Protein AF-D5AFM8-F1 (afdb_monomer)

InterPro domains:
  IPR018476 Glycerophosphoryl diester phosphodiesterase, membrane domain [PF10110] (4-217)

Mean predicted aligned error: 10.08 Å

Sequence (224 aa):
MKKIQREFQKIYYNLDKILLLFFTLFTFMEFVWIPLNSWISEGLLAMTGHAYLSPTNLLSVFAENLLVTGLFILLFFVNIAIAYLELALLFTGVWQLLDEKVKHLPDYLRDVRDSMVAIIRHSSLPKVLFLLFYSVILLPFLRRVLNIYYFNKIVVPQFIVDYLSNTVWLGILILFFLLLFFWLASRFMYALPNIYFEHRSVKESIAYSWKKTREENKSVPFSV

Structure (mmCIF, N/CA/C/O backbone):
data_AF-D5AFM8-F1
#
_entry.id   AF-D5AFM8-F1
#
loop_
_atom_site.group_PDB
_atom_site.id
_atom_site.type_symbol
_atom_site.label_atom_id
_atom_site.label_alt_id
_atom_site.label_comp_id
_atom_site.label_asym_id
_atom_site.label_entity_id
_atom_site.label_seq_id
_atom_site.pdbx_PDB_ins_code
_atom_site.Cartn_x
_atom_site.Cartn_y
_atom_site.Cartn_z
_atom_site.occupancy
_atom_site.B_iso_or_equiv
_atom_site.auth_seq_id
_atom_site.auth_comp_id
_atom_site.auth_asym_id
_atom_site.auth_atom_id
_atom_site.pdbx_PDB_model_num
ATOM 1 N N . MET A 1 1 ? 7.873 -7.143 -33.521 1.00 58.59 1 MET A N 1
ATOM 2 C CA . MET A 1 1 ? 7.660 -8.557 -33.120 1.00 58.59 1 MET A CA 1
ATOM 3 C C . MET A 1 1 ? 8.747 -9.101 -32.181 1.00 58.59 1 MET A C 1
ATOM 5 O O . MET A 1 1 ? 8.390 -9.512 -31.086 1.00 58.59 1 MET A O 1
ATOM 9 N N . LYS A 1 2 ? 10.052 -9.019 -32.506 1.00 65.25 2 LYS A N 1
ATOM 10 C CA . LYS A 1 2 ? 11.149 -9.550 -31.651 1.00 65.25 2 LYS A CA 1
ATOM 11 C C . LYS A 1 2 ? 11.213 -8.985 -30.213 1.00 65.25 2 LYS A C 1
ATOM 13 O O . LYS A 1 2 ? 11.558 -9.712 -29.290 1.00 65.25 2 LYS A O 1
ATOM 18 N N . LYS A 1 3 ? 10.854 -7.708 -30.002 1.00 70.00 3 LYS A N 1
ATOM 19 C CA . LYS A 1 3 ? 10.837 -7.072 -28.664 1.00 70.00 3 LYS A CA 1
ATOM 20 C C . LYS A 1 3 ? 9.773 -7.682 -27.742 1.00 70.00 3 LYS A C 1
ATOM 22 O O . LYS A 1 3 ? 10.082 -8.023 -26.612 1.00 70.00 3 LYS A O 1
ATOM 27 N N . ILE A 1 4 ? 8.556 -7.879 -28.253 1.00 71.00 4 ILE A N 1
ATOM 28 C CA . ILE A 1 4 ? 7.433 -8.456 -27.496 1.00 71.00 4 ILE A CA 1
ATOM 29 C C . ILE A 1 4 ? 7.763 -9.892 -27.078 1.00 71.00 4 ILE A C 1
ATOM 31 O O . ILE A 1 4 ? 7.635 -10.232 -25.910 1.00 71.00 4 ILE A O 1
ATOM 35 N N . GLN A 1 5 ? 8.281 -10.708 -28.001 1.00 72.44 5 GLN A N 1
ATOM 36 C CA . GLN A 1 5 ? 8.690 -12.086 -27.699 1.00 72.44 5 GLN A CA 1
ATOM 37 C C . GLN A 1 5 ? 9.750 -12.156 -26.593 1.00 72.44 5 GLN A C 1
ATOM 39 O O . GLN A 1 5 ? 9.663 -13.013 -25.721 1.00 72.44 5 GLN A O 1
ATOM 44 N N . ARG A 1 6 ? 10.715 -11.229 -26.587 1.00 72.88 6 ARG A N 1
ATOM 45 C CA . ARG A 1 6 ? 11.750 -11.162 -25.550 1.00 72.88 6 ARG A CA 1
ATOM 46 C C . ARG A 1 6 ? 11.185 -10.786 -24.177 1.00 72.88 6 ARG A C 1
ATOM 48 O O . ARG A 1 6 ? 11.607 -11.369 -23.186 1.00 72.88 6 ARG A O 1
ATOM 55 N N . GLU A 1 7 ? 10.231 -9.857 -24.107 1.00 72.12 7 GLU A N 1
ATOM 56 C CA . GLU A 1 7 ? 9.558 -9.519 -22.842 1.00 72.12 7 GLU A CA 1
ATOM 57 C C . GLU A 1 7 ? 8.713 -10.693 -22.318 1.00 72.12 7 GLU A C 1
ATOM 59 O O . GLU A 1 7 ? 8.806 -11.039 -21.143 1.00 72.12 7 GLU A O 1
ATOM 64 N N . PHE A 1 8 ? 7.982 -11.396 -23.191 1.00 76.00 8 PHE A N 1
ATOM 65 C CA . PHE A 1 8 ? 7.262 -12.619 -22.809 1.00 76.00 8 PHE A CA 1
ATOM 66 C C . PHE A 1 8 ? 8.201 -13.732 -22.323 1.00 76.00 8 PHE A C 1
ATOM 68 O O . PHE A 1 8 ? 7.893 -14.413 -21.347 1.00 76.00 8 PHE A O 1
ATOM 75 N N . GLN A 1 9 ? 9.365 -13.899 -22.956 1.00 75.50 9 GLN A N 1
ATOM 76 C CA . GLN A 1 9 ? 10.376 -14.867 -22.523 1.00 75.50 9 GLN A CA 1
ATOM 77 C C . GLN A 1 9 ? 10.936 -14.547 -21.133 1.00 75.50 9 GLN A C 1
ATOM 79 O O . GLN A 1 9 ? 11.134 -15.468 -20.345 1.00 75.50 9 GLN A O 1
ATOM 84 N N . LYS A 1 10 ? 11.153 -13.266 -20.802 1.00 74.38 10 LYS A N 1
ATOM 85 C CA . LYS A 1 10 ? 11.563 -12.863 -19.447 1.00 74.38 10 LYS A CA 1
ATOM 86 C C . LYS A 1 10 ? 10.507 -13.231 -18.407 1.00 74.38 10 LYS A C 1
ATOM 88 O O . LYS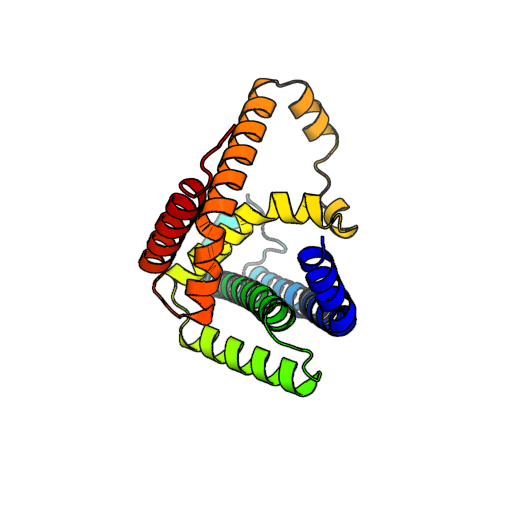 A 1 10 ? 10.850 -13.812 -17.383 1.00 74.38 10 LYS A O 1
ATOM 93 N N . ILE A 1 11 ? 9.236 -12.925 -18.685 1.00 76.81 11 ILE A N 1
ATOM 94 C CA . ILE A 1 11 ? 8.119 -13.248 -17.785 1.00 76.81 11 ILE A CA 1
ATOM 95 C C . ILE A 1 11 ? 8.039 -14.760 -17.568 1.00 76.81 11 ILE A C 1
ATOM 97 O O . ILE A 1 11 ? 7.940 -15.204 -16.430 1.00 76.81 11 ILE A O 1
ATOM 101 N N . TYR A 1 12 ? 8.135 -15.549 -18.640 1.00 78.56 12 TYR A N 1
ATOM 102 C CA . TYR A 1 12 ? 8.108 -17.008 -18.553 1.00 78.56 12 TYR A CA 1
ATOM 103 C C . TYR A 1 12 ? 9.277 -17.562 -17.727 1.00 78.56 12 TYR A C 1
ATOM 105 O O . TYR A 1 12 ? 9.079 -18.420 -16.873 1.00 78.56 12 TYR A O 1
ATOM 113 N N . TYR A 1 13 ? 10.490 -17.042 -17.934 1.00 79.75 13 TYR A N 1
ATOM 114 C CA . TYR A 1 13 ? 11.680 -17.496 -17.213 1.00 79.75 13 TYR A CA 1
ATOM 115 C C . TYR A 1 13 ? 11.651 -17.131 -15.719 1.00 79.75 13 TYR A C 1
ATOM 117 O O . TYR A 1 13 ? 12.222 -17.838 -14.894 1.00 79.75 13 TYR A O 1
ATOM 125 N N . ASN A 1 14 ? 10.995 -16.025 -15.363 1.00 83.00 14 ASN A N 1
ATOM 126 C CA . ASN A 1 14 ? 10.848 -15.560 -13.983 1.00 83.00 14 ASN A CA 1
ATOM 127 C C . ASN A 1 14 ? 9.498 -15.936 -13.353 1.00 83.00 14 ASN A C 1
ATOM 129 O O . ASN A 1 14 ? 9.178 -15.446 -12.269 1.00 83.00 14 ASN A O 1
ATOM 133 N N . LEU A 1 15 ? 8.703 -16.789 -14.011 1.00 82.38 15 LEU A N 1
ATOM 134 C CA . LEU A 1 15 ? 7.358 -17.147 -13.565 1.00 82.38 15 LEU A CA 1
ATOM 135 C C . LEU A 1 15 ? 7.369 -17.768 -12.164 1.00 82.38 15 LEU A C 1
ATOM 137 O O . LEU A 1 15 ? 6.506 -17.455 -11.354 1.00 82.38 15 LEU A O 1
ATOM 141 N N . ASP A 1 16 ? 8.372 -18.590 -11.862 1.00 82.94 16 ASP A N 1
ATOM 142 C CA . ASP A 1 16 ? 8.599 -19.191 -10.546 1.00 82.94 16 ASP A CA 1
ATOM 143 C C . ASP A 1 16 ? 8.711 -18.136 -9.432 1.00 82.94 16 ASP A C 1
ATOM 145 O O . ASP A 1 16 ? 8.042 -18.232 -8.403 1.00 82.94 16 ASP A O 1
ATOM 149 N N . LYS A 1 17 ? 9.500 -17.083 -9.663 1.00 86.88 17 LYS A N 1
ATOM 150 C CA . LYS A 1 17 ? 9.726 -15.989 -8.706 1.00 86.88 17 LYS A CA 1
ATOM 151 C C . LYS A 1 17 ? 8.515 -15.072 -8.595 1.00 86.88 17 LYS A C 1
ATOM 153 O O . LYS A 1 17 ? 8.199 -14.622 -7.497 1.00 86.88 17 LYS A O 1
ATOM 158 N N . ILE A 1 18 ? 7.822 -14.823 -9.709 1.00 85.12 18 ILE A N 1
ATOM 159 C CA . ILE A 1 18 ? 6.556 -14.078 -9.719 1.00 85.12 18 ILE A CA 1
ATOM 160 C C . ILE A 1 18 ? 5.522 -14.834 -8.880 1.00 85.12 18 ILE A C 1
ATOM 162 O O . ILE A 1 18 ? 4.931 -14.258 -7.971 1.00 85.12 18 ILE A O 1
ATOM 166 N N . LEU A 1 19 ? 5.335 -16.131 -9.132 1.00 86.00 19 LEU A N 1
ATOM 167 C CA . LEU A 1 19 ? 4.405 -16.960 -8.367 1.00 86.00 19 LEU A CA 1
A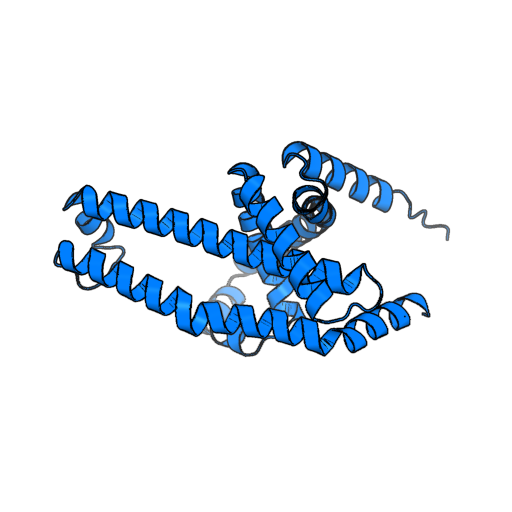TOM 168 C C . LEU A 1 19 ? 4.779 -16.991 -6.886 1.00 86.00 19 LEU A C 1
ATOM 170 O O . LEU A 1 19 ? 3.900 -16.816 -6.051 1.00 86.00 19 LEU A O 1
ATOM 174 N N . LEU A 1 20 ? 6.065 -17.129 -6.556 1.00 87.44 20 LEU A N 1
ATOM 175 C CA . LEU A 1 20 ? 6.538 -17.081 -5.174 1.00 87.44 20 LEU A CA 1
ATOM 176 C C . LEU A 1 20 ? 6.230 -15.737 -4.497 1.00 87.44 20 LEU A C 1
ATOM 178 O O . LEU A 1 20 ? 5.776 -15.732 -3.354 1.00 87.44 20 LEU A O 1
ATOM 182 N N . LEU A 1 21 ? 6.445 -14.612 -5.187 1.00 88.81 21 LEU A N 1
ATOM 183 C CA . LEU A 1 21 ? 6.143 -13.269 -4.684 1.00 88.81 21 LEU A CA 1
ATOM 184 C C . LEU A 1 21 ? 4.656 -13.138 -4.332 1.00 88.81 21 LEU A C 1
ATOM 186 O O . LEU A 1 21 ? 4.317 -12.808 -3.196 1.00 88.81 21 LEU A O 1
ATOM 190 N N . PHE A 1 22 ? 3.774 -13.442 -5.289 1.00 86.12 22 PHE A N 1
ATOM 191 C CA . PHE A 1 22 ? 2.327 -13.356 -5.086 1.00 86.12 22 PHE A CA 1
ATOM 192 C C . PHE A 1 22 ? 1.830 -14.359 -4.042 1.00 86.12 22 PHE A C 1
ATOM 194 O O . PHE A 1 22 ? 1.013 -14.001 -3.198 1.00 86.12 22 PHE A O 1
ATOM 201 N N . PHE A 1 23 ? 2.337 -15.594 -4.059 1.00 84.88 23 PHE A N 1
ATOM 202 C CA . PHE A 1 23 ? 1.969 -16.627 -3.093 1.00 84.88 23 PHE A CA 1
ATOM 203 C C . PHE A 1 23 ? 2.358 -16.234 -1.666 1.00 84.88 23 PHE A C 1
ATOM 205 O O . PHE A 1 23 ? 1.553 -16.388 -0.750 1.00 84.88 23 PHE A O 1
ATOM 212 N N . THR A 1 24 ? 3.563 -15.692 -1.474 1.00 86.06 24 THR A N 1
ATOM 213 C CA . THR A 1 24 ? 4.049 -15.255 -0.157 1.00 86.06 24 THR A CA 1
ATOM 214 C C . THR A 1 24 ? 3.209 -14.102 0.379 1.00 86.06 24 THR A C 1
ATOM 216 O O . THR A 1 24 ? 2.774 -14.146 1.527 1.00 86.06 24 THR A O 1
ATOM 219 N N . LEU A 1 25 ? 2.932 -13.103 -0.463 1.00 86.88 25 LEU A N 1
ATOM 220 C CA . LEU A 1 25 ? 2.071 -11.973 -0.117 1.00 86.88 25 LEU A CA 1
ATOM 221 C C . LEU A 1 25 ? 0.661 -12.419 0.261 1.00 86.88 25 LEU A C 1
ATOM 223 O O . LEU A 1 25 ? 0.173 -12.071 1.332 1.00 86.88 25 LEU A O 1
ATOM 227 N N . PHE A 1 26 ? 0.036 -13.241 -0.582 1.00 84.56 26 PHE A N 1
ATOM 228 C CA . PHE A 1 26 ? -1.313 -13.734 -0.336 1.00 84.56 26 PHE A CA 1
ATOM 229 C C . PHE A 1 26 ? -1.385 -14.574 0.942 1.00 84.56 26 PHE A C 1
ATOM 231 O O . PHE A 1 26 ? -2.260 -14.358 1.773 1.00 84.56 26 PHE A O 1
ATOM 238 N N . THR A 1 27 ? -0.431 -15.489 1.137 1.00 84.81 27 THR A N 1
ATOM 239 C CA . THR A 1 27 ? -0.372 -16.341 2.333 1.00 84.81 27 THR A CA 1
ATOM 240 C C . THR A 1 27 ? -0.190 -15.507 3.598 1.00 84.81 27 THR A C 1
ATOM 242 O O . THR A 1 27 ? -0.871 -15.744 4.592 1.00 84.81 27 THR A O 1
ATOM 245 N N . PHE A 1 28 ? 0.694 -14.506 3.570 1.00 88.75 28 PHE A N 1
ATOM 246 C CA . PHE A 1 28 ? 0.880 -13.598 4.698 1.00 88.75 28 PHE A CA 1
ATOM 247 C C . PHE A 1 28 ? -0.401 -12.815 5.013 1.00 88.75 28 PHE A C 1
ATOM 249 O O . PHE A 1 28 ? -0.806 -12.746 6.171 1.00 88.75 28 PHE A O 1
ATOM 256 N N . MET A 1 29 ? -1.073 -12.262 4.003 1.00 87.94 29 MET A N 1
ATOM 257 C CA . MET A 1 29 ? -2.299 -11.495 4.226 1.00 87.94 29 MET A CA 1
ATOM 258 C C . MET A 1 29 ? -3.429 -12.367 4.778 1.00 87.94 29 MET A C 1
ATOM 260 O O . MET A 1 29 ? -4.019 -12.016 5.799 1.00 87.94 29 MET A O 1
ATOM 264 N N . GLU A 1 30 ? -3.683 -13.515 4.152 1.00 83.56 30 GLU A N 1
ATOM 265 C CA . GLU A 1 30 ? -4.807 -14.394 4.487 1.00 83.56 30 GLU A CA 1
ATOM 266 C C . GLU A 1 30 ? -4.631 -15.085 5.844 1.00 83.56 30 GLU A C 1
ATOM 268 O O . GLU A 1 30 ? -5.571 -15.154 6.632 1.00 83.56 30 GLU A O 1
ATOM 273 N N . PHE A 1 31 ? -3.429 -15.586 6.141 1.00 89.00 31 PHE A N 1
ATOM 274 C CA . PHE A 1 31 ? -3.204 -16.422 7.324 1.00 89.00 31 PHE A CA 1
ATOM 275 C C . PHE A 1 31 ? -2.544 -15.694 8.493 1.00 89.00 31 PHE A C 1
ATOM 277 O O . PHE A 1 31 ? -2.575 -16.208 9.609 1.00 89.00 31 PHE A O 1
ATOM 284 N N . VAL A 1 32 ? -1.943 -14.522 8.268 1.00 91.44 32 VAL A N 1
ATOM 285 C CA . VAL A 1 32 ? -1.243 -13.775 9.322 1.00 91.44 32 VAL A CA 1
ATOM 286 C C . VAL A 1 32 ? -1.922 -12.440 9.574 1.00 91.44 32 VAL A C 1
ATOM 288 O O . VAL A 1 32 ? -2.427 -12.218 10.672 1.00 91.44 32 VAL A O 1
ATOM 291 N N . TRP A 1 33 ? -1.957 -11.551 8.580 1.00 90.94 33 TRP A N 1
ATOM 292 C CA . TRP A 1 33 ? -2.375 -10.170 8.812 1.00 90.94 33 TRP A CA 1
ATOM 293 C C . TRP A 1 33 ? -3.874 -10.035 9.096 1.00 90.94 33 TRP A C 1
ATOM 295 O O . TRP A 1 33 ? -4.243 -9.425 10.098 1.00 90.94 33 TRP A O 1
ATOM 305 N N . ILE A 1 34 ? -4.741 -10.613 8.256 1.00 85.44 34 ILE A N 1
ATOM 306 C CA . ILE A 1 34 ? -6.200 -10.505 8.416 1.00 85.44 34 ILE A CA 1
ATOM 307 C C . ILE A 1 34 ? -6.666 -11.114 9.752 1.00 85.44 34 ILE A C 1
ATOM 309 O O . ILE A 1 34 ? -7.356 -10.408 10.495 1.00 85.44 34 ILE A O 1
ATOM 313 N N . PRO A 1 35 ? -6.270 -12.351 10.127 1.00 89.00 35 PRO A N 1
ATOM 314 C CA . PRO A 1 35 ? -6.663 -12.933 11.409 1.00 89.00 35 PRO A CA 1
ATOM 315 C C . PRO A 1 35 ? -6.137 -12.135 12.604 1.00 89.00 35 PRO A C 1
ATOM 317 O O . PRO A 1 35 ? -6.883 -11.889 13.549 1.00 89.00 35 PRO A O 1
ATOM 320 N N . LEU A 1 36 ? -4.881 -11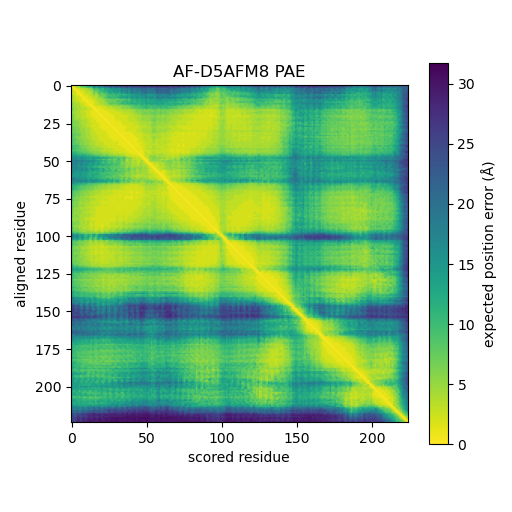.673 12.550 1.00 91.94 36 LEU A N 1
ATOM 321 C CA . LEU A 1 36 ? -4.292 -10.849 13.606 1.00 91.94 36 LEU A CA 1
ATOM 322 C C . LEU A 1 36 ? -5.046 -9.525 13.771 1.00 91.94 36 LEU A C 1
ATOM 324 O O . LEU A 1 36 ? -5.360 -9.128 14.890 1.00 91.94 36 LEU A O 1
ATOM 328 N N . ASN A 1 37 ? -5.361 -8.849 12.667 1.00 89.12 37 ASN A N 1
ATOM 329 C CA . ASN A 1 37 ? -6.095 -7.589 12.686 1.00 89.12 37 ASN A CA 1
ATOM 330 C C . ASN A 1 37 ? -7.527 -7.768 13.222 1.00 89.12 37 ASN A C 1
ATOM 332 O O . ASN A 1 37 ? -7.993 -6.917 13.983 1.00 89.12 37 ASN A O 1
ATOM 336 N N . SER A 1 38 ? -8.201 -8.875 12.877 1.00 89.06 38 SER A N 1
ATOM 337 C CA . SER A 1 38 ? -9.511 -9.232 13.449 1.00 89.06 38 SER A CA 1
ATOM 338 C C . SER A 1 38 ? -9.404 -9.443 14.954 1.00 89.06 38 SER A C 1
ATOM 340 O O . SER A 1 38 ? -10.111 -8.788 15.713 1.00 89.06 38 SER A O 1
ATOM 342 N N . TRP A 1 39 ? -8.447 -10.266 15.391 1.00 91.75 39 TRP A N 1
ATOM 343 C CA . TRP A 1 39 ? -8.234 -10.570 16.803 1.00 91.75 39 TRP A CA 1
ATOM 344 C C . TRP A 1 39 ? -7.937 -9.317 17.639 1.00 91.75 39 TRP A C 1
ATOM 346 O O . TRP A 1 39 ? -8.526 -9.130 18.703 1.00 91.75 39 TRP A O 1
ATOM 356 N N . ILE A 1 40 ? -7.082 -8.415 17.141 1.00 92.69 40 ILE A N 1
ATOM 357 C CA . ILE A 1 40 ? -6.812 -7.130 17.804 1.00 92.69 40 ILE A CA 1
ATOM 358 C C . ILE A 1 40 ? -8.092 -6.288 17.871 1.00 92.69 40 ILE A C 1
ATOM 360 O O . ILE A 1 40 ? -8.420 -5.764 18.932 1.00 92.69 40 ILE A O 1
ATOM 364 N N . SER A 1 41 ? -8.830 -6.169 16.764 1.00 91.44 41 SER A N 1
ATOM 365 C CA . SER A 1 41 ? -10.057 -5.362 16.706 1.00 91.44 41 SER A CA 1
ATOM 366 C C . SER A 1 41 ? -11.137 -5.880 17.659 1.00 91.44 41 SER A C 1
ATOM 368 O O . SER A 1 41 ? -11.766 -5.092 18.359 1.00 91.44 41 SER A O 1
ATOM 370 N N . GLU A 1 42 ? -11.328 -7.197 17.728 1.00 91.12 42 GLU A N 1
ATOM 371 C CA . GLU A 1 42 ? -12.245 -7.854 18.665 1.00 91.12 42 GLU A CA 1
ATOM 372 C C . GLU A 1 42 ? -11.826 -7.615 20.119 1.00 91.12 42 GLU A C 1
ATOM 374 O O . GLU A 1 42 ? -12.665 -7.268 20.949 1.00 91.12 42 GLU A O 1
ATOM 379 N N . GLY A 1 43 ? -10.526 -7.717 20.419 1.00 91.12 43 GLY A N 1
ATOM 380 C CA . GLY A 1 43 ? -9.982 -7.394 21.738 1.00 91.12 43 GLY A CA 1
ATOM 381 C C . GLY A 1 43 ? -10.258 -5.946 22.153 1.00 91.12 43 GLY A C 1
ATOM 382 O O . GLY A 1 43 ? -10.681 -5.699 23.281 1.00 91.12 43 GLY A O 1
ATOM 383 N N . LEU A 1 44 ? -10.091 -4.991 21.231 1.00 91.25 44 LEU A N 1
ATOM 384 C CA . LEU A 1 44 ? -10.411 -3.580 21.468 1.00 91.25 44 LEU A CA 1
ATOM 385 C C . LEU A 1 44 ? -11.913 -3.353 21.690 1.00 91.25 44 LEU A C 1
ATOM 387 O O . LEU A 1 44 ? -12.293 -2.580 22.568 1.00 91.25 44 LEU A O 1
ATOM 391 N N . LEU A 1 45 ? -12.776 -4.034 20.932 1.00 90.69 45 LEU A N 1
ATOM 392 C CA . LEU A 1 45 ? -14.229 -3.911 21.081 1.00 90.69 45 LEU A CA 1
ATOM 393 C C . LEU A 1 45 ? -14.724 -4.508 22.398 1.00 90.69 45 LEU A C 1
ATOM 395 O O . LEU A 1 45 ? -15.541 -3.880 23.076 1.00 90.69 45 LEU A O 1
ATOM 399 N N . ALA A 1 46 ? -14.169 -5.648 22.817 1.00 88.62 46 ALA A N 1
ATOM 400 C CA . ALA A 1 46 ? -14.492 -6.273 24.096 1.00 88.62 46 ALA A CA 1
ATOM 401 C C . ALA A 1 46 ? -14.250 -5.324 25.287 1.00 88.62 46 ALA A C 1
ATOM 403 O O . ALA A 1 46 ? -15.013 -5.345 26.251 1.00 88.62 46 ALA A O 1
ATOM 404 N N . MET A 1 47 ? -13.258 -4.427 25.195 1.00 86.69 47 MET A N 1
ATOM 405 C CA . MET A 1 47 ? -12.989 -3.395 26.211 1.00 86.69 47 MET A CA 1
ATOM 406 C C . MET A 1 47 ? -14.059 -2.291 26.288 1.00 86.69 47 MET A C 1
ATOM 408 O O . MET A 1 47 ? -14.099 -1.556 27.270 1.00 86.69 47 MET A O 1
ATOM 412 N N . THR A 1 48 ? -14.912 -2.165 25.270 1.00 84.94 48 THR A N 1
ATOM 413 C CA . THR A 1 48 ? -16.024 -1.192 25.200 1.00 84.94 48 THR A CA 1
ATOM 414 C C . THR A 1 48 ? -17.395 -1.844 25.391 1.00 84.94 48 THR A C 1
ATOM 416 O O . THR A 1 48 ? -18.416 -1.176 25.298 1.00 84.94 48 THR A O 1
ATOM 419 N N . GLY A 1 49 ? -17.441 -3.159 25.638 1.00 82.88 49 GLY A N 1
ATOM 420 C CA . GLY A 1 49 ? -18.690 -3.912 25.791 1.00 82.88 49 GLY A CA 1
ATOM 421 C C . GLY A 1 49 ? -19.454 -4.150 24.482 1.00 82.88 49 GLY A C 1
ATOM 422 O O . GLY A 1 49 ? -20.575 -4.658 24.503 1.00 82.88 49 GLY A O 1
ATOM 423 N N . HIS A 1 50 ? -18.859 -3.813 23.336 1.00 82.75 50 HIS A N 1
ATOM 424 C CA . HIS A 1 50 ? -19.440 -4.040 22.018 1.00 82.75 50 HIS A CA 1
ATOM 425 C C . HIS A 1 50 ? -18.869 -5.316 21.383 1.00 82.75 50 HIS A C 1
ATOM 427 O O . HIS A 1 50 ? -17.688 -5.613 21.519 1.00 82.75 50 HIS A O 1
ATOM 433 N N . ALA A 1 51 ? -19.703 -6.073 20.664 1.00 79.69 51 ALA A N 1
ATOM 434 C CA . ALA A 1 51 ? -19.274 -7.299 19.977 1.00 79.69 51 ALA A CA 1
ATOM 435 C C . ALA A 1 51 ? -18.764 -7.049 18.545 1.00 79.69 51 ALA A C 1
ATOM 437 O O . ALA A 1 51 ? -18.029 -7.861 17.995 1.00 79.69 51 ALA A O 1
ATOM 438 N N . TYR A 1 52 ? -19.178 -5.944 17.918 1.00 79.06 52 TYR A N 1
ATOM 439 C CA . TYR A 1 52 ? -18.814 -5.584 16.548 1.00 79.06 52 TYR A CA 1
ATOM 440 C C . TYR A 1 52 ? -18.955 -4.076 16.325 1.00 79.06 52 TYR A C 1
ATOM 442 O O . TYR A 1 52 ? -19.728 -3.398 17.008 1.00 79.06 52 TYR A O 1
ATOM 450 N N . LEU A 1 53 ? -18.240 -3.562 15.326 1.00 78.56 53 LEU A N 1
ATOM 451 C CA . LEU A 1 53 ? -18.325 -2.176 14.873 1.00 78.56 53 LEU A CA 1
ATOM 452 C C . LEU A 1 53 ? -19.428 -2.051 13.811 1.00 78.56 53 LEU A C 1
ATOM 454 O O . LEU A 1 53 ? -19.443 -2.782 12.823 1.00 78.56 53 LEU A O 1
ATOM 458 N N . SER A 1 54 ? -20.370 -1.136 14.015 1.00 80.25 54 SER A N 1
ATOM 459 C CA . SER A 1 54 ? -21.482 -0.846 13.108 1.00 80.25 54 SER A CA 1
ATOM 460 C C . SER A 1 54 ? -21.679 0.661 12.973 1.00 80.25 54 SER A C 1
ATOM 462 O O . SER A 1 54 ? -21.359 1.397 13.905 1.00 80.25 54 SER A O 1
ATOM 464 N N . PRO A 1 55 ? -22.254 1.160 11.862 1.00 80.12 55 PRO A N 1
ATOM 465 C CA . PRO A 1 55 ? -22.482 2.596 11.690 1.00 80.12 55 PRO A CA 1
ATOM 466 C C . PRO A 1 55 ? -23.271 3.237 12.843 1.00 80.12 55 PRO A C 1
ATOM 468 O O . PRO A 1 55 ? -23.063 4.403 13.158 1.00 80.12 55 PRO A O 1
ATOM 471 N N . THR A 1 56 ? -24.144 2.468 13.498 1.00 83.50 56 THR A N 1
ATOM 472 C CA . THR A 1 56 ? -24.989 2.918 14.611 1.00 83.50 56 THR A CA 1
ATOM 473 C C . THR A 1 56 ? -24.276 2.975 15.961 1.00 83.50 56 THR A C 1
ATOM 475 O O . THR A 1 56 ? -24.688 3.753 16.812 1.00 83.50 56 THR A O 1
ATOM 478 N N . ASN A 1 57 ? -23.224 2.177 16.176 1.00 82.25 57 ASN A N 1
ATOM 479 C CA . ASN A 1 57 ? -22.460 2.154 17.434 1.00 82.25 57 ASN A CA 1
ATOM 480 C C . ASN A 1 57 ? -21.052 2.758 17.297 1.00 82.25 57 ASN A C 1
ATOM 482 O O . ASN A 1 57 ? -20.318 2.859 18.272 1.00 82.25 57 ASN A O 1
ATOM 486 N N . LEU A 1 58 ? -20.667 3.181 16.093 1.00 81.81 58 LEU A N 1
ATOM 487 C CA . LEU A 1 58 ? -19.328 3.681 15.805 1.00 81.81 58 LEU A CA 1
ATOM 488 C C . LEU A 1 58 ? -18.967 4.864 16.710 1.00 81.81 58 LEU A C 1
ATOM 490 O O . LEU A 1 58 ? -17.906 4.883 17.324 1.00 81.81 58 LEU A O 1
ATOM 494 N N . LEU A 1 59 ? -19.888 5.821 16.852 1.00 83.94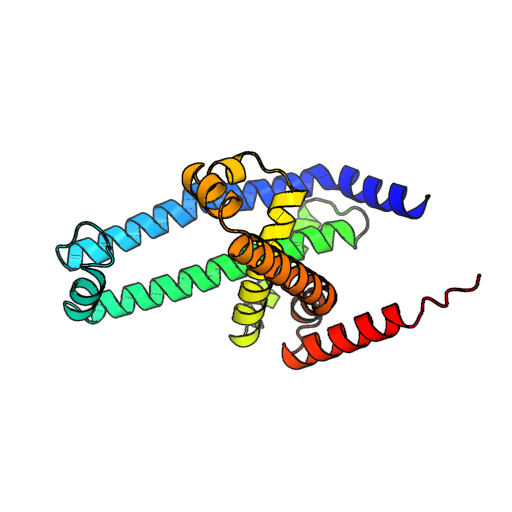 59 LEU A N 1
ATOM 495 C CA . LEU A 1 59 ? -19.689 6.970 17.733 1.00 83.94 59 LEU A CA 1
ATOM 496 C C . LEU A 1 59 ? -19.672 6.583 19.215 1.00 83.94 59 LEU A C 1
ATOM 498 O O . LEU A 1 59 ? -18.896 7.171 19.961 1.00 83.94 59 LEU A O 1
ATOM 502 N N . SER A 1 60 ? -20.478 5.602 19.642 1.00 82.00 60 SER A N 1
ATOM 503 C CA . SER A 1 60 ? -20.493 5.171 21.046 1.00 82.00 60 SER A CA 1
ATOM 504 C C . SER A 1 60 ? -19.185 4.480 21.422 1.00 82.00 60 SER A C 1
ATOM 506 O O . SER A 1 60 ? -18.576 4.864 22.411 1.00 82.00 60 SER A O 1
ATOM 508 N N . VAL A 1 61 ? -18.678 3.572 20.578 1.00 81.31 61 VAL A N 1
ATOM 509 C CA . VAL A 1 61 ? -17.380 2.896 20.772 1.00 81.31 61 VAL A CA 1
ATOM 510 C C . VAL A 1 61 ? -16.250 3.915 20.951 1.00 81.31 61 VAL A C 1
ATOM 512 O O . VAL A 1 61 ? -15.423 3.772 21.851 1.00 81.31 61 VAL A O 1
ATOM 515 N N . PHE A 1 62 ? -16.215 4.959 20.113 1.00 83.69 62 PHE A N 1
ATOM 516 C CA . PHE A 1 62 ? -15.145 5.958 20.158 1.00 83.69 62 PHE A CA 1
ATOM 517 C C . PHE A 1 62 ? -15.290 6.995 21.280 1.00 83.69 62 PHE A C 1
ATOM 519 O O . PHE A 1 62 ? -14.294 7.605 21.682 1.00 83.69 62 PHE A O 1
ATOM 526 N N . ALA A 1 63 ? -16.507 7.214 21.777 1.00 84.06 63 ALA A N 1
ATOM 527 C CA . ALA A 1 63 ? -16.768 8.121 22.890 1.00 84.06 63 ALA A CA 1
ATOM 528 C C . ALA A 1 63 ? -16.555 7.454 24.259 1.00 84.06 63 ALA A C 1
ATOM 530 O O . ALA A 1 63 ? -16.214 8.148 25.213 1.00 84.06 63 ALA A O 1
ATOM 531 N N . GLU A 1 64 ? -16.718 6.131 24.347 1.00 83.81 64 GLU A N 1
ATOM 532 C CA . GLU A 1 64 ? -16.684 5.388 25.612 1.00 83.81 64 GLU A CA 1
ATOM 533 C C . GLU A 1 64 ? -15.298 5.406 26.270 1.00 83.81 64 GLU A C 1
ATOM 535 O O . GLU A 1 64 ? -15.166 5.598 27.479 1.00 83.81 64 GLU A O 1
ATOM 540 N N . ASN A 1 65 ? -14.237 5.197 25.481 1.00 84.38 65 ASN A N 1
ATOM 541 C CA . ASN A 1 65 ? -12.887 5.070 26.017 1.00 84.38 65 ASN A CA 1
ATOM 542 C C . ASN A 1 65 ? -11.828 5.666 25.081 1.00 84.38 65 ASN A C 1
ATOM 544 O O . ASN A 1 65 ? -11.516 5.117 24.024 1.00 84.38 65 ASN A O 1
ATOM 548 N N . LEU A 1 66 ? -11.199 6.758 25.530 1.00 87.75 66 LEU A N 1
ATOM 549 C CA . LEU A 1 66 ? -10.160 7.466 24.780 1.00 87.75 66 LEU A CA 1
ATOM 550 C C . LEU A 1 66 ? -8.949 6.578 24.442 1.00 87.75 66 LEU A C 1
ATOM 552 O O . LEU A 1 66 ? -8.352 6.742 23.378 1.00 87.75 66 LEU A O 1
ATOM 556 N N . LEU A 1 67 ? -8.596 5.626 25.313 1.00 89.81 67 LEU A N 1
ATOM 557 C CA . LEU A 1 67 ? -7.513 4.673 25.060 1.00 89.81 67 LEU A CA 1
ATOM 558 C C . LEU A 1 67 ? -7.885 3.733 23.914 1.00 89.81 67 LEU A C 1
ATOM 560 O O . LEU A 1 67 ? -7.081 3.548 23.002 1.00 89.81 67 LEU A O 1
ATOM 564 N N . VAL A 1 68 ? -9.101 3.177 23.926 1.00 88.62 68 VAL A N 1
ATOM 565 C CA . VAL A 1 68 ? -9.575 2.275 22.862 1.00 88.62 68 VAL A CA 1
ATOM 566 C C . VAL A 1 68 ? -9.633 3.014 21.527 1.00 88.62 68 VAL A C 1
ATOM 568 O O . VAL A 1 68 ? -9.142 2.506 20.520 1.00 88.62 68 VAL A O 1
ATOM 571 N N . THR A 1 69 ? -10.120 4.255 21.526 1.00 89.56 69 THR A N 1
ATOM 572 C CA . THR A 1 69 ? -10.088 5.140 20.355 1.00 89.56 69 THR A CA 1
ATOM 573 C C . THR A 1 69 ? -8.666 5.370 19.852 1.00 89.56 69 THR A C 1
ATOM 575 O O . THR A 1 69 ? -8.406 5.224 18.657 1.00 89.56 69 THR A O 1
ATOM 578 N N . GLY A 1 70 ? -7.721 5.663 20.749 1.00 92.69 70 GLY A N 1
ATOM 579 C CA . GLY A 1 70 ? -6.307 5.809 20.405 1.00 92.69 70 GLY A CA 1
ATOM 580 C C . GLY A 1 70 ? -5.707 4.543 19.783 1.00 92.69 70 GLY A C 1
ATOM 581 O O . GLY A 1 70 ? -4.988 4.632 18.787 1.00 92.69 70 GLY A O 1
ATOM 582 N N . LEU A 1 71 ? -6.045 3.363 20.310 1.00 93.00 71 LEU A N 1
ATOM 583 C CA . LEU A 1 71 ? -5.590 2.077 19.773 1.00 93.00 71 LEU A CA 1
ATOM 584 C C . LEU A 1 71 ? -6.216 1.752 18.413 1.00 93.00 71 LEU A C 1
ATOM 586 O O . LEU A 1 71 ? -5.512 1.251 17.540 1.00 93.00 71 LEU A O 1
ATOM 590 N N . PHE A 1 72 ? -7.486 2.090 18.182 1.00 91.94 72 PHE A N 1
ATOM 591 C CA . PHE A 1 72 ? -8.102 1.969 16.858 1.00 91.94 72 PHE A CA 1
ATOM 592 C C . PHE A 1 72 ? -7.463 2.899 15.829 1.00 91.94 72 PHE A C 1
ATOM 594 O O . PHE A 1 72 ? -7.224 2.487 14.695 1.00 91.94 72 PHE A O 1
ATOM 601 N N . ILE A 1 73 ? -7.147 4.137 16.215 1.00 92.44 73 ILE A N 1
ATOM 602 C CA . ILE A 1 73 ? -6.423 5.079 15.353 1.00 92.44 73 ILE A CA 1
ATOM 603 C C . ILE A 1 73 ? -5.032 4.524 15.021 1.00 92.44 73 ILE A C 1
ATOM 605 O O . ILE A 1 73 ? -4.622 4.540 13.860 1.00 92.44 73 ILE A O 1
ATOM 609 N N . LEU A 1 74 ? -4.317 3.981 16.011 1.00 94.50 74 LEU A N 1
ATOM 610 C CA . LEU A 1 74 ? -3.034 3.320 15.784 1.00 94.50 74 LEU A CA 1
ATOM 611 C C . LEU A 1 74 ? -3.186 2.129 14.828 1.00 94.50 74 LEU A C 1
ATOM 613 O O . LEU A 1 74 ? -2.444 2.039 13.853 1.00 94.50 74 LEU A O 1
ATOM 617 N N . LEU A 1 75 ? -4.169 1.256 15.060 1.00 91.75 75 LEU A N 1
ATOM 618 C CA . LEU A 1 75 ? -4.450 0.099 14.211 1.00 91.75 75 LEU A CA 1
ATOM 619 C C . LEU A 1 75 ? -4.767 0.520 12.771 1.00 91.75 75 LEU A C 1
ATOM 621 O O . LEU A 1 75 ? -4.290 -0.104 11.824 1.00 91.75 75 LEU A O 1
ATOM 625 N N . PHE A 1 76 ? -5.510 1.611 12.586 1.00 88.06 76 PHE A N 1
ATOM 626 C CA . PHE A 1 76 ? -5.777 2.198 11.276 1.00 88.06 76 PHE A CA 1
ATOM 627 C C . PHE A 1 76 ? -4.485 2.631 10.565 1.00 88.06 76 PHE A C 1
ATOM 629 O O . PHE A 1 76 ? -4.271 2.272 9.406 1.00 88.06 76 PHE A O 1
ATOM 636 N N . PHE A 1 77 ? -3.578 3.329 11.257 1.00 89.94 77 PHE A N 1
ATOM 637 C CA . PHE A 1 77 ? -2.278 3.701 10.685 1.00 89.94 77 PHE A CA 1
ATOM 638 C C . PHE A 1 77 ? -1.391 2.491 10.383 1.00 89.94 77 PHE A C 1
ATOM 640 O O . PHE A 1 77 ? -0.699 2.487 9.365 1.00 89.94 77 PHE A O 1
ATOM 647 N N . VAL A 1 78 ? -1.430 1.449 11.216 1.00 90.69 78 VAL A N 1
ATOM 648 C CA . VAL A 1 78 ? -0.712 0.198 10.946 1.00 90.69 78 VAL A CA 1
ATOM 649 C C . VAL A 1 78 ? -1.272 -0.484 9.694 1.00 90.69 78 VAL A C 1
ATOM 651 O O . VAL A 1 78 ? -0.492 -0.903 8.846 1.00 90.69 78 VAL A O 1
ATOM 654 N N . ASN A 1 79 ? -2.595 -0.522 9.506 1.00 88.00 79 ASN A N 1
ATOM 655 C CA . ASN A 1 79 ? -3.202 -1.058 8.282 1.00 88.00 79 ASN A CA 1
ATOM 656 C C . ASN A 1 79 ? -2.785 -0.267 7.033 1.00 88.00 79 ASN A C 1
ATOM 658 O O . ASN A 1 79 ? -2.439 -0.864 6.016 1.00 88.00 79 ASN A O 1
ATOM 662 N N . ILE A 1 80 ? -2.745 1.067 7.119 1.00 86.00 80 ILE A N 1
ATOM 663 C CA . ILE A 1 80 ? -2.206 1.925 6.050 1.00 86.00 80 ILE A CA 1
ATOM 664 C C . ILE A 1 80 ? -0.745 1.568 5.749 1.00 86.00 80 ILE A C 1
ATOM 666 O O . ILE A 1 80 ? -0.365 1.461 4.581 1.00 86.00 80 ILE A O 1
ATOM 670 N N . ALA A 1 81 ? 0.077 1.378 6.783 1.00 87.06 81 ALA A N 1
ATOM 671 C CA . ALA A 1 81 ? 1.481 1.024 6.624 1.00 87.06 81 ALA A CA 1
ATOM 672 C C . ALA A 1 81 ? 1.656 -0.360 5.978 1.00 87.06 81 ALA A C 1
ATOM 674 O O . ALA A 1 81 ? 2.457 -0.493 5.057 1.00 87.06 81 ALA A O 1
ATOM 675 N N . ILE A 1 82 ? 0.884 -1.367 6.398 1.00 87.94 82 ILE A N 1
ATOM 676 C CA . ILE A 1 82 ? 0.918 -2.713 5.810 1.00 87.94 82 ILE A CA 1
ATOM 677 C C . ILE A 1 82 ? 0.495 -2.680 4.343 1.00 87.94 82 ILE A C 1
ATOM 679 O O . ILE A 1 82 ? 1.229 -3.194 3.503 1.00 87.94 82 ILE A O 1
ATOM 683 N N . ALA A 1 83 ? -0.606 -2.001 4.010 1.00 86.81 83 ALA A N 1
ATOM 684 C CA . ALA A 1 83 ? -1.048 -1.852 2.623 1.00 86.81 83 ALA A CA 1
ATOM 685 C C . ALA A 1 83 ? 0.017 -1.160 1.751 1.00 86.81 83 ALA A C 1
ATOM 687 O O . ALA A 1 83 ? 0.279 -1.563 0.619 1.00 86.81 83 ALA A O 1
ATOM 688 N N . TYR A 1 84 ? 0.683 -0.132 2.284 1.00 85.44 84 TYR A N 1
ATOM 689 C CA . TYR A 1 84 ? 1.792 0.530 1.601 1.00 85.44 84 TYR A CA 1
ATOM 690 C C . TYR A 1 84 ? 2.985 -0.405 1.359 1.00 85.44 84 TYR A C 1
ATOM 692 O O . TYR A 1 84 ? 3.553 -0.399 0.265 1.00 85.44 84 TYR A O 1
ATOM 700 N N . LEU A 1 85 ? 3.370 -1.202 2.361 1.00 88.38 85 LEU A N 1
ATOM 701 C CA . LEU A 1 85 ? 4.479 -2.150 2.250 1.00 88.38 85 LEU A CA 1
ATOM 702 C C . LEU A 1 85 ? 4.157 -3.303 1.297 1.00 88.38 85 LEU A C 1
ATOM 704 O O . LEU A 1 85 ? 5.032 -3.715 0.541 1.00 88.38 85 LEU A O 1
ATOM 708 N N . GLU A 1 86 ? 2.917 -3.782 1.280 1.00 86.81 86 GLU A N 1
ATOM 709 C CA . GLU A 1 86 ? 2.444 -4.784 0.325 1.00 86.81 86 GLU A CA 1
ATOM 710 C C . GLU A 1 86 ? 2.588 -4.280 -1.115 1.00 86.81 86 GLU A C 1
ATOM 712 O O . GLU A 1 86 ? 3.199 -4.941 -1.957 1.00 86.81 86 GLU A O 1
ATOM 717 N N . LEU A 1 87 ? 2.097 -3.068 -1.389 1.00 85.06 87 LEU A N 1
ATOM 718 C CA . LEU A 1 87 ? 2.226 -2.445 -2.704 1.00 85.06 87 LEU A CA 1
ATOM 719 C C . LEU A 1 87 ? 3.692 -2.219 -3.079 1.00 85.06 87 LEU A C 1
ATOM 721 O O . LEU A 1 87 ? 4.096 -2.525 -4.200 1.00 85.06 87 LEU A O 1
ATOM 725 N N . ALA A 1 88 ? 4.503 -1.727 -2.142 1.00 87.12 88 ALA A N 1
ATOM 726 C CA . ALA A 1 88 ? 5.934 -1.542 -2.345 1.00 87.12 88 ALA A CA 1
ATOM 727 C C . ALA A 1 88 ? 6.640 -2.854 -2.709 1.00 87.12 88 ALA A C 1
ATOM 729 O O . ALA A 1 88 ? 7.461 -2.868 -3.630 1.00 87.12 88 ALA A O 1
ATOM 730 N N . LEU A 1 89 ? 6.289 -3.949 -2.030 1.00 88.44 89 LEU A N 1
ATOM 731 C CA . LEU A 1 89 ? 6.843 -5.273 -2.285 1.00 88.44 89 LEU A CA 1
ATOM 732 C C . LEU A 1 89 ? 6.426 -5.796 -3.662 1.00 88.44 89 LEU A C 1
ATOM 734 O O . LEU A 1 89 ? 7.273 -6.294 -4.402 1.00 88.44 89 LEU A O 1
ATOM 738 N N . LEU A 1 90 ? 5.154 -5.627 -4.039 1.00 87.69 90 LEU A N 1
ATOM 739 C CA . LEU A 1 90 ? 4.651 -5.984 -5.368 1.00 87.69 90 LEU A CA 1
ATOM 740 C C . LEU A 1 90 ? 5.377 -5.218 -6.475 1.00 87.69 90 LEU A C 1
ATOM 742 O O . LEU A 1 90 ? 5.889 -5.831 -7.410 1.00 87.69 90 LEU A O 1
ATOM 746 N N . PHE A 1 91 ? 5.449 -3.888 -6.370 1.00 84.12 91 PHE A N 1
ATOM 747 C CA . PHE A 1 91 ? 6.088 -3.057 -7.390 1.00 84.12 91 PHE A CA 1
ATOM 748 C C . PHE A 1 91 ? 7.582 -3.347 -7.504 1.00 84.12 91 PHE A C 1
ATOM 750 O O . PHE A 1 91 ? 8.080 -3.531 -8.612 1.00 84.12 91 PHE A O 1
ATOM 757 N N . THR A 1 92 ? 8.288 -3.427 -6.377 1.00 85.62 92 THR A N 1
ATOM 758 C CA . THR A 1 92 ? 9.732 -3.689 -6.347 1.00 85.62 92 THR A CA 1
ATOM 759 C C . THR A 1 92 ? 10.055 -5.089 -6.854 1.00 85.62 92 THR A C 1
ATOM 761 O O . THR A 1 92 ? 10.918 -5.240 -7.718 1.00 85.62 92 THR A O 1
ATOM 764 N N . GLY A 1 93 ? 9.334 -6.103 -6.366 1.00 87.12 93 GLY A N 1
ATOM 765 C CA . GLY A 1 93 ? 9.545 -7.492 -6.757 1.00 87.12 93 GLY A CA 1
ATOM 766 C C . GLY A 1 93 ? 9.290 -7.707 -8.245 1.00 87.12 93 GLY A C 1
ATOM 767 O O . GLY A 1 93 ? 10.128 -8.266 -8.944 1.00 87.12 93 GLY A O 1
ATOM 768 N N . VAL A 1 94 ? 8.182 -7.182 -8.777 1.00 85.88 94 VAL A N 1
ATOM 769 C CA . VAL A 1 94 ? 7.901 -7.272 -10.217 1.00 85.88 94 VAL A CA 1
ATOM 770 C C . VAL A 1 94 ? 8.920 -6.476 -11.035 1.00 85.88 94 VAL A C 1
ATOM 772 O O . VAL A 1 94 ? 9.392 -6.974 -12.055 1.00 85.88 94 VAL A O 1
ATOM 775 N N . TRP A 1 95 ? 9.294 -5.267 -10.607 1.00 82.56 95 TRP A N 1
ATOM 776 C CA . TRP A 1 95 ? 10.242 -4.434 -11.349 1.00 82.56 95 TRP A CA 1
ATOM 777 C C . TRP A 1 95 ? 11.623 -5.087 -11.477 1.00 82.56 95 TRP A C 1
ATOM 779 O O . TRP A 1 95 ? 12.137 -5.179 -12.592 1.00 82.56 95 TRP A O 1
ATOM 789 N N . GLN A 1 96 ? 12.171 -5.638 -10.389 1.00 83.50 96 GLN A N 1
ATOM 790 C CA . GLN A 1 96 ? 13.448 -6.367 -10.416 1.00 83.50 96 GLN A CA 1
ATOM 791 C C . GLN A 1 96 ? 13.406 -7.586 -11.351 1.00 83.50 96 GLN A C 1
ATOM 793 O O . GLN A 1 96 ? 14.381 -7.879 -12.041 1.00 83.50 96 GLN A O 1
ATOM 798 N N . LEU A 1 97 ? 12.261 -8.270 -11.447 1.00 83.81 97 LEU A N 1
ATOM 799 C CA . LEU A 1 97 ? 12.087 -9.416 -12.349 1.00 83.81 97 LEU A CA 1
ATOM 800 C C . LEU A 1 97 ? 11.938 -9.026 -13.829 1.00 83.81 97 LEU A C 1
ATOM 802 O O . LEU A 1 97 ? 12.159 -9.870 -14.702 1.00 83.81 97 LEU A O 1
ATOM 806 N N . LEU A 1 98 ? 11.545 -7.783 -14.125 1.00 77.31 98 LEU A N 1
ATOM 807 C CA . LEU A 1 98 ? 11.347 -7.284 -15.491 1.00 77.31 98 LEU A CA 1
ATOM 808 C C . LEU A 1 98 ? 12.585 -6.569 -16.060 1.00 77.31 98 LEU A C 1
ATOM 810 O O . LEU A 1 98 ? 12.855 -6.678 -17.267 1.00 77.31 98 LEU A O 1
ATOM 814 N N . ASP A 1 99 ? 13.312 -5.834 -15.215 1.00 70.19 99 ASP A N 1
ATOM 815 C CA . ASP A 1 99 ? 14.425 -4.975 -15.634 1.00 70.19 99 ASP A CA 1
ATOM 816 C C . ASP A 1 99 ? 15.751 -5.745 -15.747 1.00 70.19 99 ASP A C 1
ATOM 818 O O . ASP A 1 99 ? 16.515 -5.560 -16.700 1.00 70.19 99 ASP A O 1
ATOM 822 N N . GLU A 1 100 ? 16.008 -6.693 -14.842 1.00 64.94 100 GLU A N 1
ATOM 823 C CA . GLU A 1 100 ? 17.301 -7.369 -14.768 1.00 64.94 100 GLU A CA 1
ATOM 824 C C . GLU A 1 100 ? 17.326 -8.724 -15.490 1.00 64.94 100 GLU A C 1
ATOM 826 O O . GLU A 1 100 ? 16.335 -9.450 -15.608 1.00 64.94 100 GLU A O 1
ATOM 831 N N . LYS A 1 101 ? 18.503 -9.079 -16.022 1.00 64.88 101 LYS A N 1
ATOM 832 C CA . LYS A 1 101 ? 18.750 -10.423 -16.563 1.00 64.88 101 LYS A CA 1
ATOM 833 C C . LYS A 1 101 ? 18.630 -11.439 -15.427 1.00 64.88 101 LYS A C 1
ATOM 835 O O . LYS A 1 101 ? 19.010 -11.131 -14.306 1.00 64.88 101 LYS A O 1
ATOM 840 N N . VAL A 1 102 ? 18.141 -12.636 -15.760 1.00 59.44 102 VAL A N 1
ATOM 841 C CA . VAL A 1 102 ? 17.981 -13.813 -14.887 1.00 59.44 102 VAL A CA 1
ATOM 842 C C . VAL A 1 102 ? 18.879 -13.776 -13.645 1.00 59.44 102 VAL A C 1
ATOM 844 O O . VAL A 1 102 ? 20.085 -13.991 -13.746 1.00 59.44 102 VAL A O 1
ATOM 847 N N . LYS A 1 103 ? 18.271 -13.536 -12.482 1.00 68.19 103 LYS A N 1
ATOM 848 C CA . LYS A 1 103 ? 18.922 -13.640 -11.173 1.00 68.19 103 LYS A CA 1
ATOM 849 C C . LYS A 1 103 ? 18.580 -14.969 -10.519 1.00 68.19 103 LYS A C 1
ATOM 851 O O . LYS A 1 103 ? 17.481 -15.497 -10.712 1.00 68.19 103 LYS A O 1
ATOM 856 N N . HIS A 1 104 ? 19.499 -15.515 -9.732 1.00 82.50 104 HIS A N 1
ATOM 857 C CA . HIS A 1 104 ? 19.166 -16.631 -8.856 1.00 82.50 104 HIS A CA 1
ATOM 858 C C . HIS A 1 104 ? 18.233 -16.146 -7.738 1.00 82.50 104 HIS A C 1
ATOM 860 O O . HIS A 1 104 ? 18.234 -14.971 -7.367 1.00 82.50 104 HIS A O 1
ATOM 866 N N . LEU A 1 105 ? 17.413 -17.054 -7.204 1.00 82.62 105 LEU A N 1
ATOM 867 C CA . LEU A 1 105 ? 16.431 -16.730 -6.167 1.00 82.62 105 LEU A CA 1
ATOM 868 C C . LEU A 1 105 ? 17.030 -16.004 -4.938 1.00 82.62 105 LEU A C 1
ATOM 870 O O . LEU A 1 105 ? 16.410 -15.045 -4.480 1.00 82.62 105 LEU A O 1
ATOM 874 N N . PRO A 1 106 ? 18.215 -16.381 -4.409 1.00 85.62 106 PRO A N 1
ATOM 875 C CA . PRO A 1 106 ? 18.792 -15.700 -3.248 1.00 85.62 106 PRO A CA 1
ATOM 876 C C . PRO A 1 106 ? 19.181 -14.246 -3.524 1.00 85.62 106 PRO A C 1
ATOM 878 O O . PRO A 1 106 ? 19.006 -13.394 -2.6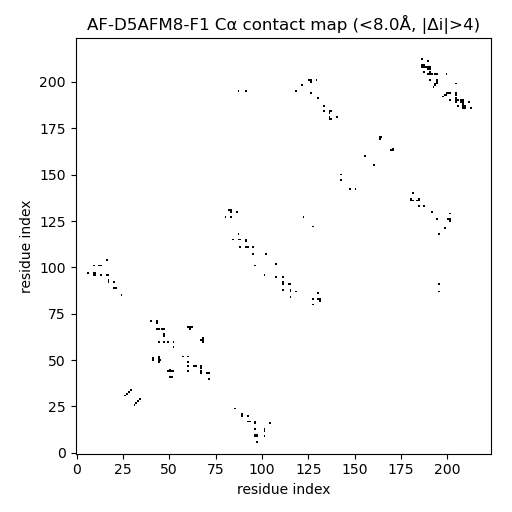54 1.00 85.62 106 PRO A O 1
ATOM 881 N N . ASP A 1 107 ? 19.684 -13.963 -4.728 1.00 86.88 107 ASP A N 1
ATOM 882 C CA . ASP A 1 107 ? 20.068 -12.609 -5.131 1.00 86.88 107 ASP A CA 1
ATOM 883 C C . ASP A 1 107 ? 18.824 -11.729 -5.253 1.00 86.88 107 ASP A C 1
ATOM 885 O O . ASP A 1 107 ? 18.769 -10.654 -4.665 1.00 86.88 107 ASP A O 1
ATOM 889 N N . TYR A 1 108 ? 17.770 -12.252 -5.891 1.00 87.38 108 TYR A N 1
ATOM 890 C CA . TYR A 1 108 ? 16.468 -11.587 -5.956 1.00 87.38 108 TYR A CA 1
ATOM 891 C C . TYR A 1 108 ? 15.916 -11.258 -4.560 1.00 87.38 108 TYR A C 1
ATOM 893 O O . TYR A 1 108 ? 15.540 -10.121 -4.296 1.00 87.38 108 TYR A O 1
ATOM 901 N N . LEU A 1 109 ? 15.907 -12.222 -3.632 1.00 87.38 109 LEU A N 1
ATOM 902 C CA . LEU A 1 109 ? 15.407 -11.987 -2.273 1.00 87.38 109 LEU A CA 1
ATOM 903 C C . LEU A 1 109 ? 16.220 -10.922 -1.525 1.00 87.38 109 LEU A C 1
ATOM 905 O O . LEU A 1 109 ? 15.646 -10.129 -0.776 1.00 87.38 109 LEU A O 1
ATOM 909 N N . ARG A 1 110 ? 17.543 -10.889 -1.723 1.00 88.56 110 ARG A N 1
ATOM 910 C CA . ARG A 1 110 ? 18.415 -9.868 -1.134 1.00 88.56 110 ARG A CA 1
ATOM 911 C C . ARG A 1 110 ? 18.096 -8.482 -1.689 1.00 88.56 110 ARG A C 1
ATOM 913 O O . ARG A 1 110 ? 17.904 -7.561 -0.90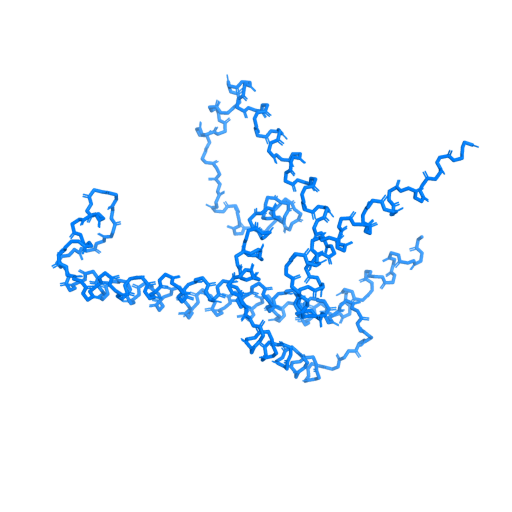1 1.00 88.56 110 ARG A O 1
ATOM 920 N N . ASP A 1 111 ? 17.966 -8.357 -3.005 1.00 88.44 111 ASP A N 1
ATOM 921 C CA . ASP A 1 111 ? 17.689 -7.079 -3.663 1.00 88.44 111 ASP A CA 1
ATOM 922 C C . ASP A 1 111 ? 16.298 -6.541 -3.306 1.00 88.44 111 ASP A C 1
ATOM 924 O O . ASP A 1 111 ? 16.133 -5.339 -3.065 1.00 88.44 111 ASP A O 1
ATOM 928 N N . VAL A 1 112 ? 15.291 -7.420 -3.226 1.00 89.12 112 VAL A N 1
ATOM 929 C CA . VAL A 1 112 ? 13.947 -7.075 -2.738 1.00 89.12 112 VAL A CA 1
ATOM 930 C C . VAL A 1 112 ? 14.031 -6.572 -1.300 1.00 89.12 112 VAL A C 1
ATOM 932 O O . VAL A 1 112 ? 13.502 -5.506 -0.991 1.00 89.12 112 VAL A O 1
ATOM 935 N N . ARG A 1 113 ? 14.717 -7.304 -0.412 1.00 90.12 113 ARG A N 1
ATOM 936 C CA . ARG A 1 113 ? 14.876 -6.922 0.997 1.00 90.12 113 ARG A CA 1
ATOM 937 C C . ARG A 1 113 ? 15.552 -5.560 1.136 1.00 90.12 113 ARG A C 1
ATOM 939 O O . ARG A 1 113 ? 15.054 -4.717 1.875 1.00 90.12 113 ARG A O 1
ATOM 946 N N . ASP A 1 114 ? 16.668 -5.343 0.450 1.00 89.75 114 ASP A N 1
ATOM 947 C CA . ASP A 1 114 ? 17.448 -4.107 0.561 1.00 89.75 114 ASP A CA 1
ATOM 948 C C . ASP A 1 114 ? 16.646 -2.905 0.043 1.00 89.75 114 ASP A C 1
ATOM 950 O O . ASP A 1 114 ? 16.616 -1.848 0.679 1.00 89.75 114 ASP A O 1
ATOM 954 N N . SER A 1 115 ? 15.888 -3.106 -1.037 1.00 88.19 115 SER A N 1
ATOM 955 C CA . SER A 1 115 ? 14.947 -2.111 -1.557 1.00 88.19 115 SER A CA 1
ATOM 956 C C . SER A 1 115 ? 13.816 -1.822 -0.565 1.00 88.19 115 SER A C 1
ATOM 958 O O . SER A 1 115 ? 13.518 -0.661 -0.297 1.00 88.19 115 SER A O 1
ATOM 960 N N . MET A 1 116 ? 13.223 -2.846 0.057 1.00 90.31 116 MET A N 1
ATOM 961 C CA . MET A 1 116 ? 12.181 -2.668 1.076 1.00 90.31 116 MET A CA 1
ATOM 962 C C . MET A 1 116 ? 12.693 -1.911 2.306 1.00 90.31 116 MET A C 1
ATOM 964 O O . MET A 1 116 ? 12.006 -1.026 2.815 1.00 90.31 116 MET A O 1
ATOM 968 N N . VAL A 1 117 ? 13.915 -2.201 2.760 1.00 90.44 117 VAL A N 1
ATOM 969 C CA . VAL A 1 117 ? 14.554 -1.469 3.865 1.00 90.44 117 VAL A CA 1
ATOM 970 C C . VAL A 1 117 ? 1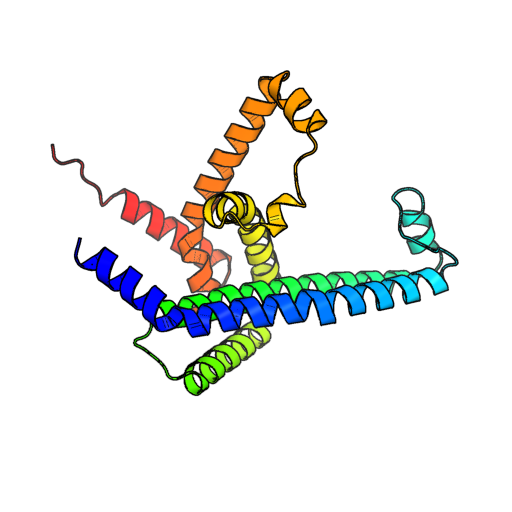4.760 0.003 3.498 1.00 90.44 117 VAL A C 1
ATOM 972 O O . VAL A 1 117 ? 14.463 0.883 4.310 1.00 90.44 117 VAL A O 1
ATOM 975 N N . ALA A 1 118 ? 15.212 0.293 2.275 1.00 87.19 118 ALA A N 1
ATOM 976 C CA . ALA A 1 118 ? 15.345 1.664 1.787 1.00 87.19 118 ALA A CA 1
ATOM 977 C C . ALA A 1 118 ? 13.985 2.386 1.731 1.00 87.19 118 ALA A C 1
ATOM 979 O O . ALA A 1 118 ? 13.867 3.518 2.207 1.00 87.19 118 ALA A O 1
ATOM 980 N N . ILE A 1 119 ? 12.941 1.710 1.243 1.00 86.25 119 ILE A N 1
ATOM 981 C CA . ILE A 1 119 ? 11.573 2.240 1.168 1.00 86.25 119 ILE A CA 1
ATOM 982 C C . ILE A 1 119 ? 11.028 2.567 2.559 1.00 86.25 119 ILE A C 1
ATOM 984 O O . ILE A 1 119 ? 10.431 3.628 2.729 1.00 86.25 119 ILE A O 1
ATOM 988 N N . ILE A 1 120 ? 11.253 1.707 3.556 1.00 88.06 120 ILE A N 1
ATOM 989 C CA . ILE A 1 120 ? 10.859 1.967 4.949 1.00 88.06 120 ILE A CA 1
ATOM 990 C C . ILE A 1 120 ? 11.602 3.195 5.490 1.00 88.06 120 ILE A C 1
ATOM 992 O O . ILE A 1 120 ? 10.976 4.093 6.050 1.00 88.06 120 ILE A O 1
ATOM 996 N N . ARG A 1 121 ? 12.924 3.275 5.281 1.00 86.88 121 ARG A N 1
ATOM 997 C CA . ARG A 1 121 ? 13.768 4.370 5.792 1.00 86.88 121 ARG A CA 1
ATOM 998 C C . ARG A 1 121 ? 13.449 5.729 5.155 1.00 86.88 121 ARG A C 1
ATOM 1000 O O . ARG A 1 121 ? 13.566 6.751 5.824 1.00 86.88 121 ARG A O 1
ATOM 1007 N N . HIS A 1 122 ? 13.060 5.750 3.883 1.00 82.56 122 HIS A N 1
ATOM 1008 C CA . HIS A 1 122 ? 12.774 6.972 3.122 1.00 82.56 122 HIS A CA 1
ATOM 1009 C C . HIS A 1 122 ? 11.278 7.194 2.856 1.00 82.56 122 HIS A C 1
ATOM 1011 O O . HIS A 1 122 ? 10.910 8.013 1.997 1.00 82.56 122 HIS A O 1
ATOM 1017 N N . SER A 1 123 ? 10.421 6.465 3.579 1.00 81.50 123 SER A N 1
ATOM 1018 C CA . SER A 1 123 ? 8.975 6.628 3.510 1.00 81.50 123 SER A CA 1
ATOM 1019 C C . SER A 1 123 ? 8.578 7.981 4.088 1.00 81.50 123 SER A C 1
ATOM 1021 O O . SER A 1 123 ? 9.060 8.405 5.137 1.00 81.50 123 SER A O 1
ATOM 1023 N N . SER A 1 124 ? 7.685 8.675 3.395 1.00 84.88 124 SER A N 1
ATOM 1024 C CA . SER A 1 124 ? 7.076 9.906 3.885 1.00 84.88 124 SER A CA 1
ATOM 1025 C C . SER A 1 124 ? 5.573 9.852 3.663 1.00 84.88 124 SER A C 1
ATOM 1027 O O . SER A 1 124 ? 5.104 9.227 2.709 1.00 84.88 124 SER A O 1
ATOM 1029 N N . LEU A 1 125 ? 4.807 10.523 4.528 1.00 83.75 125 LEU A N 1
ATOM 1030 C CA . LEU A 1 125 ? 3.343 10.521 4.465 1.00 83.75 125 LEU A CA 1
ATOM 1031 C C . LEU A 1 125 ? 2.794 10.855 3.059 1.00 83.75 125 LEU A C 1
ATOM 1033 O O . LEU A 1 125 ? 1.911 10.137 2.593 1.00 83.75 125 LEU A O 1
ATOM 1037 N N . PRO A 1 126 ? 3.336 11.847 2.317 1.00 84.50 126 PRO A N 1
ATOM 1038 C CA . PRO A 1 126 ? 2.885 12.109 0.952 1.00 84.50 126 PRO A CA 1
ATOM 1039 C C . PRO A 1 126 ? 3.119 10.937 -0.006 1.00 84.50 126 PRO A C 1
ATOM 1041 O O . PRO A 1 126 ? 2.270 10.684 -0.856 1.00 84.50 126 PRO A O 1
ATOM 1044 N N . LYS A 1 127 ? 4.248 10.219 0.115 1.00 83.56 127 LYS A N 1
ATOM 1045 C CA . LYS A 1 127 ? 4.550 9.050 -0.727 1.00 83.56 127 LYS A CA 1
ATOM 1046 C C . LYS A 1 127 ? 3.549 7.931 -0.455 1.00 83.56 127 LYS A C 1
ATOM 1048 O O . LYS A 1 127 ? 2.977 7.398 -1.400 1.00 83.56 127 LYS A O 1
ATOM 1053 N N . VAL A 1 128 ? 3.289 7.647 0.822 1.00 85.56 128 VAL A N 1
ATOM 1054 C CA . VAL A 1 128 ? 2.307 6.641 1.256 1.00 85.56 128 VAL A CA 1
ATOM 1055 C C . VAL A 1 128 ? 0.923 6.954 0.690 1.00 85.56 128 VAL A C 1
ATOM 1057 O O . VAL A 1 128 ? 0.332 6.120 0.007 1.00 85.56 128 VAL A O 1
ATOM 1060 N N . LEU A 1 129 ? 0.431 8.177 0.903 1.00 86.75 129 LEU A N 1
ATOM 1061 C CA . LEU A 1 129 ? -0.892 8.591 0.431 1.00 86.75 129 LEU A CA 1
ATOM 1062 C C . LEU A 1 129 ? -0.998 8.571 -1.095 1.00 86.75 129 LEU A C 1
ATOM 1064 O O . LEU A 1 129 ? -1.990 8.080 -1.629 1.00 86.75 129 LEU A O 1
ATOM 1068 N N . PHE A 1 130 ? 0.021 9.065 -1.804 1.00 85.56 130 PHE A N 1
ATOM 1069 C CA . PHE A 1 130 ? 0.034 9.056 -3.265 1.00 85.56 130 PHE A CA 1
ATOM 1070 C C . PHE A 1 130 ? -0.026 7.634 -3.824 1.00 85.56 130 PHE A C 1
ATOM 1072 O O . PHE A 1 130 ? -0.759 7.379 -4.774 1.00 85.56 130 PHE A O 1
ATOM 1079 N N . LEU A 1 131 ? 0.719 6.703 -3.230 1.00 84.19 131 LEU A N 1
ATOM 1080 C CA . LEU A 1 131 ? 0.790 5.322 -3.698 1.00 84.19 131 LEU A CA 1
ATOM 1081 C C . LEU A 1 131 ? -0.494 4.544 -3.421 1.00 84.19 131 LEU A C 1
ATOM 1083 O O . LEU A 1 131 ? -0.972 3.831 -4.305 1.00 84.19 131 LEU A O 1
ATOM 1087 N N . LEU A 1 132 ? -1.104 4.736 -2.251 1.00 85.44 132 LEU A N 1
ATOM 1088 C CA . LEU A 1 132 ? -2.420 4.169 -1.953 1.00 85.44 132 LEU A CA 1
ATOM 1089 C C . LEU A 1 132 ? -3.487 4.731 -2.897 1.00 85.44 132 LEU A C 1
ATOM 1091 O O . LEU A 1 132 ? -4.249 3.973 -3.493 1.00 85.44 132 LEU A O 1
ATOM 1095 N N . PHE A 1 133 ? -3.488 6.048 -3.111 1.00 85.75 133 PHE A N 1
ATOM 1096 C CA . PHE A 1 133 ? -4.398 6.700 -4.050 1.00 85.75 133 PHE A CA 1
ATOM 1097 C C . PHE A 1 133 ? -4.214 6.191 -5.486 1.00 85.75 133 PHE A C 1
ATOM 1099 O O . PHE A 1 133 ? -5.185 5.836 -6.154 1.00 85.75 133 PHE A O 1
ATOM 1106 N N . TYR A 1 134 ? -2.969 6.092 -5.956 1.00 84.62 134 TYR A N 1
ATOM 1107 C CA . TYR A 1 134 ? -2.663 5.562 -7.281 1.00 84.62 134 TYR A CA 1
ATOM 1108 C C . TYR A 1 134 ? -3.098 4.098 -7.428 1.00 84.62 134 TYR A C 1
ATOM 1110 O O . TYR A 1 134 ? -3.617 3.705 -8.472 1.00 84.62 134 TYR A O 1
ATOM 1118 N N . SER A 1 135 ? -2.963 3.301 -6.368 1.00 80.94 135 SER A N 1
ATOM 1119 C CA . SER A 1 135 ? -3.406 1.905 -6.362 1.00 80.94 135 SER A CA 1
ATOM 1120 C C . SER A 1 135 ? -4.922 1.796 -6.502 1.00 80.94 135 SER A C 1
ATOM 1122 O O . SER A 1 135 ? -5.389 0.996 -7.307 1.00 80.94 135 SER A O 1
ATOM 1124 N N . VAL A 1 136 ? -5.698 2.658 -5.833 1.00 82.81 136 VAL A N 1
ATOM 1125 C CA . VAL A 1 136 ? -7.162 2.737 -6.016 1.00 82.81 136 VAL A CA 1
ATOM 1126 C C . VAL A 1 136 ? -7.537 3.069 -7.463 1.00 82.81 136 VAL A C 1
ATOM 1128 O O . VAL A 1 136 ? -8.450 2.456 -8.013 1.00 82.81 136 VAL A O 1
ATOM 1131 N N . ILE A 1 137 ? -6.805 3.984 -8.106 1.00 83.44 137 ILE A N 1
ATOM 1132 C CA . ILE A 1 137 ? -6.996 4.315 -9.529 1.00 83.44 137 ILE A CA 1
ATOM 1133 C C . ILE A 1 137 ? -6.684 3.107 -10.428 1.00 83.44 137 ILE A C 1
ATOM 1135 O O . ILE A 1 137 ? -7.372 2.888 -11.424 1.00 83.44 137 ILE A O 1
ATOM 1139 N N . LEU A 1 138 ? -5.662 2.315 -10.089 1.00 78.56 138 LEU A N 1
ATOM 1140 C CA . LEU A 1 138 ? -5.246 1.141 -10.860 1.00 78.56 138 LEU A CA 1
ATOM 1141 C C . LEU A 1 138 ? -6.148 -0.089 -10.686 1.00 78.56 138 LEU A C 1
ATOM 1143 O O . LEU A 1 138 ? -6.304 -0.859 -11.638 1.00 78.56 138 LEU A O 1
ATOM 1147 N N . LEU A 1 139 ? -6.731 -0.289 -9.500 1.00 74.50 139 LEU A N 1
ATOM 1148 C CA . LEU A 1 139 ? -7.566 -1.448 -9.157 1.00 74.50 139 LEU A CA 1
ATOM 1149 C C . LEU A 1 139 ? -8.614 -1.834 -10.220 1.00 74.50 139 LEU A C 1
ATOM 1151 O O . LEU A 1 139 ? -8.661 -3.019 -10.571 1.00 74.50 139 LEU A O 1
ATOM 1155 N N . PRO A 1 140 ? -9.439 -0.916 -10.773 1.00 68.75 140 PRO A N 1
ATOM 1156 C CA . PRO A 1 140 ? -10.434 -1.287 -11.783 1.00 68.75 140 PRO A CA 1
ATOM 1157 C C . PRO A 1 140 ? -9.811 -1.920 -13.038 1.00 68.75 140 PRO A C 1
ATOM 1159 O O . PRO A 1 140 ? -10.412 -2.813 -13.640 1.00 68.75 140 PRO A O 1
ATOM 1162 N N . PHE A 1 141 ? -8.593 -1.516 -13.408 1.00 69.56 141 PHE A N 1
ATOM 1163 C CA . PHE A 1 141 ? -7.876 -2.047 -14.569 1.00 69.56 141 PHE A CA 1
ATOM 1164 C C . PHE A 1 141 ? -7.187 -3.374 -14.254 1.00 69.56 141 PHE A C 1
ATOM 1166 O O . PHE A 1 141 ? -7.332 -4.327 -15.021 1.00 69.56 141 PHE A O 1
ATOM 1173 N N . LEU A 1 142 ? -6.507 -3.472 -13.104 1.00 66.50 142 LEU A N 1
ATOM 1174 C CA . LEU A 1 142 ? -5.889 -4.723 -12.645 1.00 66.50 142 LEU A CA 1
ATOM 1175 C C . LEU A 1 142 ? -6.925 -5.847 -12.547 1.00 66.50 142 LEU A C 1
ATOM 1177 O O . LEU A 1 142 ? -6.678 -6.947 -13.036 1.00 66.50 142 LEU A O 1
ATOM 1181 N N . ARG A 1 143 ? -8.116 -5.554 -12.008 1.00 63.81 143 ARG A N 1
ATOM 1182 C CA . ARG A 1 143 ? -9.235 -6.506 -11.953 1.00 63.81 143 ARG A CA 1
ATOM 1183 C C . ARG A 1 143 ? -9.609 -7.032 -13.340 1.00 63.81 143 ARG A C 1
ATOM 1185 O O . ARG A 1 143 ? -9.800 -8.234 -13.507 1.00 63.81 143 ARG A O 1
ATOM 1192 N N . ARG A 1 144 ? -9.745 -6.140 -14.328 1.00 59.44 144 ARG A N 1
ATOM 1193 C CA . ARG A 1 144 ? -10.201 -6.507 -15.677 1.00 59.44 144 ARG A CA 1
ATOM 1194 C C . ARG A 1 144 ? -9.155 -7.315 -16.447 1.00 59.44 144 ARG A C 1
ATOM 1196 O O . ARG A 1 144 ? -9.538 -8.186 -17.219 1.00 59.44 144 ARG A O 1
ATOM 1203 N N . VAL A 1 145 ? -7.870 -7.032 -16.229 1.00 52.50 145 VAL A N 1
ATOM 1204 C CA . VAL A 1 145 ? -6.749 -7.694 -16.916 1.00 52.50 145 VAL A CA 1
ATOM 1205 C C . VAL A 1 145 ? -6.384 -9.033 -16.269 1.00 52.50 145 VAL A C 1
ATOM 1207 O O . VAL A 1 145 ? -6.143 -9.998 -16.987 1.00 52.50 145 VAL A O 1
ATOM 1210 N N . LEU A 1 146 ? -6.351 -9.116 -14.935 1.00 51.88 146 LEU A N 1
ATOM 1211 C CA . LEU A 1 146 ? -5.860 -10.306 -14.227 1.00 51.88 146 LEU A CA 1
ATOM 1212 C C . LEU A 1 146 ? -6.922 -11.404 -14.046 1.00 51.88 146 LEU A C 1
ATOM 1214 O O . LEU A 1 146 ? -6.553 -12.519 -13.693 1.00 51.88 146 LEU A O 1
ATOM 1218 N N . ASN A 1 147 ? -8.211 -11.107 -14.280 1.00 44.59 147 ASN A N 1
ATOM 1219 C CA . ASN A 1 147 ? -9.351 -12.045 -14.223 1.00 44.59 147 ASN A CA 1
ATOM 1220 C C . ASN A 1 147 ? -9.256 -13.060 -13.057 1.00 44.59 147 ASN A C 1
ATOM 1222 O O . ASN A 1 147 ? -9.512 -14.255 -13.211 1.00 44.59 147 ASN A O 1
ATOM 1226 N N . ILE A 1 148 ? -8.805 -12.582 -11.890 1.00 48.53 148 ILE A N 1
ATOM 1227 C CA . ILE A 1 148 ? -8.481 -13.424 -10.738 1.00 48.53 148 ILE A CA 1
ATOM 1228 C C . ILE A 1 148 ? -9.796 -13.930 -10.148 1.00 48.53 148 ILE A C 1
ATOM 1230 O O . ILE A 1 148 ? -10.639 -13.139 -9.727 1.00 48.53 148 ILE A O 1
ATOM 1234 N N . TYR A 1 149 ? -9.950 -15.252 -10.085 1.00 44.19 149 TYR A N 1
ATOM 1235 C CA . TYR A 1 149 ? -11.157 -15.953 -9.633 1.00 44.19 149 TYR A CA 1
ATOM 1236 C C . TYR A 1 149 ? -11.708 -15.449 -8.282 1.00 44.19 149 TYR A C 1
ATOM 1238 O O . TYR A 1 149 ? -12.918 -15.362 -8.097 1.00 44.19 149 TYR A O 1
ATOM 1246 N N . TYR A 1 150 ? -10.845 -15.025 -7.354 1.00 44.25 150 TYR A N 1
ATOM 1247 C CA . TYR A 1 150 ? -11.260 -14.495 -6.048 1.00 44.25 150 TYR A CA 1
ATOM 1248 C C . TYR A 1 150 ? -11.862 -13.082 -6.100 1.00 44.25 150 TYR A C 1
ATOM 1250 O O . TYR A 1 150 ? -12.689 -12.735 -5.259 1.00 44.25 150 TYR A O 1
ATOM 1258 N N . PHE A 1 151 ? -11.550 -12.281 -7.123 1.00 46.88 151 PHE A N 1
ATOM 1259 C CA . PHE A 1 151 ? -12.174 -10.966 -7.323 1.00 46.88 151 PHE A CA 1
ATOM 1260 C C . PHE A 1 151 ? -13.637 -11.079 -7.789 1.00 46.88 151 PHE A C 1
ATOM 1262 O O . PHE A 1 151 ? -14.411 -10.130 -7.645 1.00 46.88 151 PHE A O 1
ATOM 1269 N N . ASN A 1 152 ? -14.037 -12.256 -8.286 1.00 45.09 152 ASN A N 1
ATOM 1270 C CA . ASN A 1 152 ? -15.433 -12.632 -8.516 1.00 45.09 152 ASN A CA 1
ATOM 1271 C C . ASN A 1 152 ? -16.168 -13.035 -7.228 1.00 45.09 152 ASN A C 1
ATOM 1273 O O . ASN A 1 152 ? -17.297 -13.481 -7.323 1.00 45.09 152 ASN A O 1
ATOM 1277 N N . LYS A 1 153 ? -15.598 -12.895 -6.023 1.00 46.91 153 LYS A N 1
ATOM 1278 C CA . LYS A 1 153 ? -16.404 -12.870 -4.783 1.00 46.91 153 LYS A CA 1
ATOM 1279 C C . LYS A 1 153 ? -16.827 -11.452 -4.390 1.00 46.91 153 LYS A C 1
ATOM 1281 O O . LYS A 1 153 ? -17.806 -11.284 -3.675 1.00 46.91 153 LYS A O 1
ATOM 1286 N N . ILE A 1 154 ? -16.169 -10.436 -4.954 1.00 55.12 154 ILE A N 1
ATOM 1287 C CA . ILE A 1 154 ? -16.595 -9.028 -4.950 1.00 55.12 154 ILE A CA 1
ATOM 1288 C C . ILE A 1 154 ? -17.495 -8.795 -6.183 1.00 55.12 154 ILE A C 1
ATOM 1290 O O . ILE A 1 154 ? -17.249 -7.917 -7.022 1.00 55.12 154 ILE A O 1
ATOM 1294 N N . VAL A 1 155 ? -18.491 -9.664 -6.391 1.00 54.41 155 VAL A N 1
ATOM 1295 C CA . VAL A 1 155 ? -19.479 -9.467 -7.462 1.00 54.41 155 VAL A CA 1
ATOM 1296 C C . VAL A 1 155 ? -20.348 -8.301 -7.040 1.00 54.41 155 VAL A C 1
ATOM 1298 O O . VAL A 1 155 ? -20.928 -8.322 -5.959 1.00 54.41 155 VAL A O 1
ATOM 1301 N N . VAL A 1 156 ? -20.428 -7.284 -7.894 1.00 62.03 156 VAL A N 1
ATOM 1302 C CA . VAL A 1 156 ? -21.478 -6.272 -7.798 1.00 62.03 156 VAL A CA 1
ATOM 1303 C C . VAL A 1 156 ? -22.802 -7.037 -7.851 1.00 62.03 156 VAL A C 1
ATOM 1305 O O . VAL A 1 156 ? -23.049 -7.680 -8.871 1.00 62.03 156 VAL A O 1
ATOM 1308 N N . PRO A 1 157 ? -23.611 -7.054 -6.778 1.00 70.81 157 PRO A N 1
ATOM 1309 C CA . PRO A 1 157 ? -24.824 -7.859 -6.750 1.00 70.81 157 PRO A CA 1
ATOM 1310 C C . PRO A 1 157 ? -25.710 -7.574 -7.965 1.00 70.81 157 PRO A C 1
ATOM 1312 O O . PRO A 1 157 ? -25.761 -6.434 -8.430 1.00 70.81 157 PRO A O 1
ATOM 1315 N N . GLN A 1 158 ? -26.431 -8.586 -8.452 1.00 69.62 158 GLN A N 1
ATOM 1316 C CA . GLN A 1 158 ? -27.223 -8.475 -9.682 1.00 69.62 158 GLN A CA 1
ATOM 1317 C C . GLN A 1 158 ? -28.189 -7.282 -9.645 1.00 69.62 158 GLN A C 1
ATOM 1319 O O . GLN A 1 158 ? -28.277 -6.545 -10.616 1.00 69.62 158 GLN A O 1
ATOM 1324 N N . PHE A 1 159 ? -28.783 -6.983 -8.485 1.00 77.12 159 PHE A N 1
ATOM 1325 C CA . PHE A 1 159 ? -29.654 -5.816 -8.320 1.00 77.12 159 PHE A CA 1
ATOM 1326 C C . PHE A 1 159 ? -28.957 -4.474 -8.613 1.00 77.12 159 PHE A C 1
ATOM 1328 O O . PHE A 1 159 ? -29.598 -3.554 -9.113 1.00 77.12 159 PHE A O 1
ATOM 1335 N N . ILE A 1 160 ? -27.653 -4.338 -8.330 1.00 73.25 160 ILE A N 1
ATOM 1336 C CA . ILE A 1 160 ? -26.889 -3.131 -8.678 1.00 73.25 160 ILE A CA 1
ATOM 1337 C C . ILE A 1 160 ? -26.646 -3.089 -10.182 1.00 73.25 160 ILE A C 1
ATOM 1339 O O . ILE A 1 160 ? -26.773 -2.025 -10.777 1.00 73.25 160 ILE A O 1
ATOM 1343 N N . VAL A 1 161 ? -26.342 -4.226 -10.812 1.00 73.94 161 VAL A N 1
ATOM 1344 C CA . VAL A 1 161 ? -26.193 -4.305 -12.274 1.00 73.94 161 VAL A CA 1
ATOM 1345 C C . VAL A 1 161 ? -27.508 -3.948 -12.970 1.00 73.94 161 VAL A C 1
ATOM 1347 O O . VAL A 1 161 ? -27.505 -3.154 -13.910 1.00 73.94 161 VAL A O 1
ATOM 1350 N N . ASP A 1 162 ? -28.631 -4.457 -12.470 1.00 79.69 162 ASP A N 1
ATOM 1351 C CA . ASP A 1 162 ? -29.964 -4.200 -13.011 1.00 79.69 162 ASP A CA 1
ATOM 1352 C C . ASP A 1 162 ? -30.371 -2.728 -12.800 1.00 79.69 162 ASP A C 1
ATOM 1354 O O . ASP A 1 162 ? -30.873 -2.079 -13.719 1.00 79.69 162 ASP A O 1
ATOM 1358 N N . TYR A 1 163 ? -30.086 -2.150 -11.627 1.00 79.62 163 TYR A N 1
ATOM 1359 C CA . TYR A 1 163 ? -30.318 -0.727 -11.347 1.00 79.62 163 TYR A CA 1
ATOM 1360 C C . TYR A 1 163 ? -29.452 0.195 -12.225 1.00 79.62 163 TYR A C 1
ATOM 1362 O O . TYR A 1 163 ? -29.941 1.190 -12.770 1.00 79.62 163 TYR A O 1
ATOM 1370 N N . LEU A 1 164 ? -28.174 -0.155 -12.410 1.00 73.44 164 LEU A N 1
ATOM 1371 C CA . LEU A 1 164 ? -27.242 0.566 -13.281 1.00 73.44 164 LEU A CA 1
ATOM 1372 C C . LEU A 1 164 ? -27.666 0.495 -14.750 1.00 73.44 164 LEU A C 1
ATOM 1374 O O . LEU A 1 164 ? -27.581 1.498 -15.454 1.00 73.44 164 LEU A O 1
ATOM 1378 N N . SER A 1 165 ? -28.157 -0.661 -15.199 1.00 73.31 165 SER A N 1
ATOM 1379 C CA . SER A 1 165 ? -28.599 -0.874 -16.584 1.00 73.31 165 SER A CA 1
ATOM 1380 C C . SER A 1 165 ? -29.858 -0.075 -16.925 1.00 73.31 165 SER A C 1
ATOM 1382 O O . SER A 1 165 ? -30.014 0.371 -18.058 1.00 73.31 165 SER A O 1
ATOM 1384 N N . ASN A 1 166 ? -30.725 0.165 -15.938 1.00 81.69 166 ASN A N 1
ATOM 1385 C CA . ASN A 1 166 ? -31.940 0.967 -16.102 1.00 81.69 166 ASN A CA 1
ATOM 1386 C C . ASN A 1 166 ? -31.716 2.480 -15.921 1.00 81.69 166 ASN A C 1
ATOM 1388 O O . ASN A 1 166 ? -32.618 3.271 -16.192 1.00 81.69 166 ASN A O 1
ATOM 1392 N N . THR A 1 167 ? -30.519 2.907 -15.500 1.00 83.69 167 THR A N 1
ATOM 1393 C CA . THR A 1 167 ? -30.216 4.316 -15.211 1.00 83.69 167 THR A CA 1
ATOM 1394 C C . THR A 1 167 ? -29.073 4.825 -16.090 1.00 83.69 167 THR A C 1
ATOM 1396 O O . THR A 1 167 ? -27.911 4.848 -15.684 1.00 83.69 167 THR A O 1
ATOM 1399 N N . VAL A 1 168 ? -29.408 5.301 -17.295 1.00 83.06 168 VAL A N 1
ATOM 1400 C CA . VAL A 1 168 ? -28.439 5.774 -18.311 1.00 83.06 168 VAL A CA 1
ATOM 1401 C C . VAL A 1 168 ? -27.427 6.786 -17.749 1.00 83.06 168 VAL A C 1
ATOM 1403 O O . VAL A 1 168 ? -26.235 6.698 -18.041 1.00 83.06 168 VAL A O 1
ATOM 1406 N N . TRP A 1 169 ? -27.865 7.708 -16.884 1.00 81.44 169 TRP A N 1
ATOM 1407 C CA . TRP A 1 169 ? -26.992 8.710 -16.259 1.00 81.44 169 TRP A CA 1
ATOM 1408 C C . TRP A 1 169 ? -25.891 8.110 -15.380 1.00 81.44 169 TRP A C 1
ATOM 1410 O O . TRP A 1 169 ? -24.761 8.596 -15.402 1.00 81.44 169 TRP A O 1
ATOM 1420 N N . LEU A 1 170 ? -26.188 7.036 -14.642 1.00 81.44 170 LEU A N 1
ATOM 1421 C CA . LEU A 1 170 ? -25.180 6.340 -13.840 1.00 81.44 170 LEU A CA 1
ATOM 1422 C C . LEU A 1 170 ? -24.178 5.610 -14.735 1.00 81.44 170 LEU A C 1
ATOM 1424 O O . LEU A 1 170 ? -22.985 5.624 -14.443 1.00 81.44 170 LEU A O 1
ATOM 1428 N N . GLY A 1 171 ? -24.634 5.047 -15.858 1.00 81.88 171 GLY A N 1
ATOM 1429 C CA . GLY A 1 171 ? -23.752 4.474 -16.875 1.00 81.88 171 GLY A CA 1
ATOM 1430 C C . GLY A 1 171 ? -22.770 5.502 -17.448 1.00 81.88 171 GLY A C 1
ATOM 1431 O O . GLY A 1 171 ? -21.570 5.236 -17.516 1.00 81.88 171 GLY A O 1
ATOM 1432 N N . ILE A 1 172 ? -23.253 6.705 -17.782 1.00 84.94 172 ILE A N 1
ATOM 1433 C CA . ILE A 1 172 ? -22.410 7.820 -18.249 1.00 84.94 172 ILE A CA 1
ATOM 1434 C C . ILE A 1 172 ? -21.406 8.236 -17.168 1.00 84.94 172 ILE A C 1
ATOM 1436 O O . ILE A 1 172 ? -20.230 8.432 -17.469 1.00 84.94 172 ILE A O 1
ATOM 1440 N N . LEU A 1 173 ? -21.841 8.332 -15.909 1.00 85.88 173 LEU A N 1
ATOM 1441 C CA . LEU A 1 173 ? -20.975 8.691 -14.787 1.00 85.88 173 LEU A CA 1
ATOM 1442 C C . LEU A 1 173 ? -19.858 7.656 -14.573 1.00 85.88 173 LEU A C 1
ATOM 1444 O O . LEU A 1 173 ? -18.696 8.028 -14.419 1.00 85.88 173 LEU A O 1
ATOM 1448 N N . ILE A 1 174 ? -20.188 6.362 -14.618 1.00 83.19 174 ILE A N 1
ATOM 1449 C CA . ILE A 1 174 ? -19.205 5.272 -14.528 1.00 83.19 174 ILE A CA 1
ATOM 1450 C C . ILE A 1 174 ? -18.222 5.338 -15.696 1.00 83.19 174 ILE A C 1
ATOM 1452 O O . ILE A 1 174 ? -17.016 5.249 -15.474 1.00 83.19 174 ILE A O 1
ATOM 1456 N N . LEU A 1 175 ? -18.709 5.523 -16.928 1.00 84.88 175 LEU A N 1
ATOM 1457 C CA . LEU A 1 175 ? -17.851 5.646 -18.106 1.00 84.88 175 LEU A CA 1
ATOM 1458 C C . LEU A 1 175 ? -16.904 6.845 -17.982 1.00 84.88 175 LEU A C 1
ATOM 1460 O O . LEU A 1 175 ? -15.713 6.718 -18.259 1.00 84.88 175 LEU A O 1
ATOM 1464 N N . PHE A 1 176 ? -17.410 7.986 -17.513 1.00 89.38 176 PHE A N 1
ATOM 1465 C CA . PHE A 1 176 ? -16.603 9.171 -17.249 1.00 89.38 176 PHE A CA 1
ATOM 1466 C C . PHE A 1 176 ? -15.502 8.889 -16.218 1.00 89.38 176 PHE A C 1
ATOM 1468 O O . PHE A 1 176 ? -14.335 9.170 -16.490 1.00 89.38 176 PHE A O 1
ATOM 1475 N N . PHE A 1 177 ? -15.833 8.280 -15.073 1.00 85.44 177 PHE A N 1
ATOM 1476 C CA . PHE A 1 177 ? -14.834 7.920 -14.060 1.00 85.44 177 PHE A CA 1
ATOM 1477 C C . PHE A 1 177 ? -13.822 6.893 -14.570 1.00 85.44 177 PHE A C 1
ATOM 1479 O O . PHE A 1 177 ? -12.636 7.022 -14.279 1.00 85.44 177 PHE A O 1
ATOM 1486 N N . LEU A 1 178 ? -14.251 5.911 -15.366 1.00 84.50 178 LEU A N 1
ATOM 1487 C CA . LEU A 1 178 ? -13.347 4.947 -15.993 1.00 84.50 178 LEU A CA 1
ATOM 1488 C C . LEU A 1 178 ? -12.349 5.639 -16.924 1.00 84.50 178 LEU A C 1
ATOM 1490 O O . LEU A 1 178 ? -11.153 5.373 -16.834 1.00 84.50 178 LEU A O 1
ATOM 1494 N N . LEU A 1 179 ? -12.814 6.550 -17.782 1.00 87.12 179 LEU A N 1
ATOM 1495 C CA . LEU A 1 179 ? -11.943 7.317 -18.675 1.00 87.12 179 LEU A CA 1
ATOM 1496 C C . LEU A 1 179 ? -11.009 8.250 -17.895 1.00 87.12 179 LEU A C 1
ATOM 1498 O O . LEU A 1 179 ? -9.822 8.333 -18.210 1.00 87.12 179 LEU A O 1
ATOM 1502 N N . LEU A 1 180 ? -11.515 8.905 -16.848 1.00 87.88 180 LEU A N 1
ATOM 1503 C CA . LEU A 1 180 ? -10.729 9.768 -15.969 1.00 87.88 180 LEU A CA 1
ATOM 1504 C C . LEU A 1 180 ? -9.623 8.981 -15.253 1.00 87.88 180 LEU A C 1
ATOM 1506 O O . LEU A 1 180 ? -8.464 9.393 -15.271 1.00 87.88 180 LEU A O 1
ATOM 1510 N N . PHE A 1 181 ? -9.957 7.839 -14.652 1.00 85.00 181 PHE A N 1
ATOM 1511 C CA . PHE A 1 181 ? -8.987 6.978 -13.979 1.00 85.00 181 PHE A CA 1
ATOM 1512 C C . PHE A 1 181 ? -7.999 6.358 -14.957 1.00 85.00 181 PHE A C 1
ATOM 1514 O O . PHE A 1 181 ? -6.818 6.289 -14.638 1.00 85.00 181 PHE A O 1
ATOM 1521 N N . PHE A 1 182 ? -8.434 5.984 -16.160 1.00 83.69 182 PHE A N 1
ATOM 1522 C CA . PHE A 1 182 ? -7.531 5.491 -17.198 1.00 83.69 182 PHE A CA 1
ATOM 1523 C C . PHE A 1 182 ? -6.513 6.564 -17.591 1.00 83.69 182 PHE A C 1
ATOM 1525 O O . PHE A 1 182 ? -5.306 6.313 -17.640 1.00 83.69 182 PHE A O 1
ATOM 1532 N N . TRP A 1 183 ? -6.996 7.787 -17.809 1.00 85.44 183 TRP A N 1
ATOM 1533 C CA . TRP A 1 183 ? -6.152 8.930 -18.121 1.00 85.44 183 TRP A CA 1
ATOM 1534 C C . TRP A 1 183 ? -5.161 9.234 -16.987 1.00 85.44 183 TRP A C 1
ATOM 1536 O O . TRP A 1 183 ? -3.967 9.370 -17.250 1.00 85.44 183 TRP A O 1
ATOM 1546 N N . LEU A 1 184 ? -5.610 9.255 -15.725 1.00 84.12 184 LEU A N 1
ATOM 1547 C CA . LEU A 1 184 ? -4.743 9.448 -14.552 1.00 84.12 184 LEU A CA 1
ATOM 1548 C C . LEU A 1 184 ? -3.712 8.318 -14.397 1.00 84.12 184 LEU A C 1
ATOM 1550 O O . LEU A 1 184 ? -2.532 8.593 -14.168 1.00 84.12 184 LEU A O 1
ATOM 1554 N N . ALA A 1 185 ? -4.131 7.060 -14.557 1.00 83.12 185 ALA A N 1
ATOM 1555 C CA . ALA A 1 185 ? -3.272 5.883 -14.450 1.00 83.12 185 ALA A CA 1
ATOM 1556 C C . ALA A 1 185 ? -2.111 5.949 -15.447 1.00 83.12 185 ALA A C 1
ATOM 1558 O O . ALA A 1 185 ? -0.949 5.809 -15.056 1.00 83.12 185 ALA A O 1
ATOM 1559 N N . SER A 1 186 ? -2.432 6.228 -16.717 1.00 81.56 186 SER A N 1
ATOM 1560 C CA . SER A 1 186 ? -1.455 6.413 -17.793 1.00 81.56 186 SER A CA 1
ATOM 1561 C C . SER A 1 186 ? -0.505 7.572 -17.486 1.00 81.56 186 SER A C 1
ATOM 1563 O O . SER A 1 186 ? 0.712 7.456 -17.636 1.00 81.56 186 SER A O 1
ATOM 1565 N N . ARG A 1 187 ? -1.043 8.686 -16.983 1.00 80.56 187 ARG A N 1
ATOM 1566 C CA . ARG A 1 187 ? -0.275 9.905 -16.730 1.00 80.56 187 ARG A CA 1
ATOM 1567 C C . ARG A 1 187 ? 0.724 9.779 -15.585 1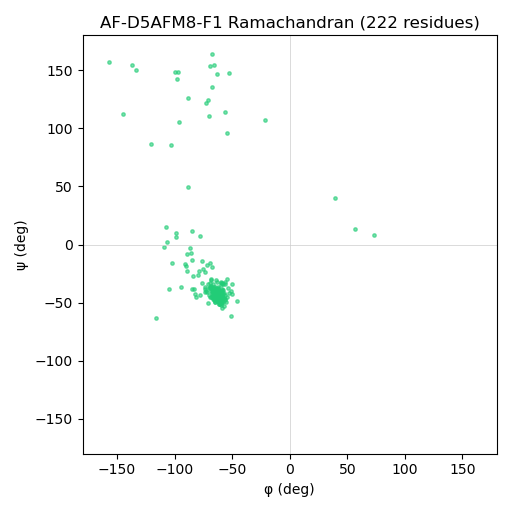.00 80.56 187 ARG A C 1
ATOM 1569 O O . ARG A 1 187 ? 1.785 10.403 -15.641 1.00 80.56 187 ARG A O 1
ATOM 1576 N N . PHE A 1 188 ? 0.403 8.993 -14.561 1.00 80.69 188 PHE A N 1
ATOM 1577 C CA . PHE A 1 188 ? 1.254 8.785 -13.386 1.00 80.69 188 PHE A CA 1
ATOM 1578 C C . PHE A 1 188 ? 2.073 7.488 -13.432 1.00 80.69 188 PHE A C 1
ATOM 1580 O O . PHE A 1 188 ? 2.786 7.190 -12.476 1.00 80.69 188 PHE A O 1
ATOM 1587 N N . MET A 1 189 ? 2.050 6.757 -14.551 1.00 80.75 189 MET A N 1
ATOM 1588 C CA . MET A 1 189 ? 2.786 5.497 -14.707 1.00 80.75 189 MET A CA 1
ATOM 1589 C C . MET A 1 189 ? 4.296 5.641 -14.444 1.00 80.75 189 MET A C 1
ATOM 1591 O O . MET A 1 189 ? 4.908 4.742 -13.874 1.00 80.75 189 MET A O 1
ATOM 1595 N N . TYR A 1 190 ? 4.903 6.786 -14.788 1.00 78.12 190 TYR A N 1
ATOM 1596 C CA . TYR A 1 190 ? 6.326 7.049 -14.528 1.00 78.12 190 TYR A CA 1
ATOM 1597 C C . TYR A 1 190 ? 6.605 7.696 -13.165 1.00 78.12 190 TYR A C 1
ATOM 1599 O O . TYR A 1 190 ? 7.769 7.820 -12.788 1.00 78.12 190 TYR A O 1
ATOM 1607 N N . ALA A 1 191 ? 5.577 8.109 -12.417 1.00 79.56 191 ALA A N 1
ATOM 1608 C CA . ALA A 1 191 ? 5.759 8.671 -11.080 1.00 79.56 191 ALA A CA 1
ATOM 1609 C C . ALA A 1 191 ? 6.128 7.574 -10.070 1.00 79.56 191 ALA A C 1
ATOM 1611 O O . ALA A 1 191 ? 6.989 7.791 -9.227 1.00 79.56 191 ALA A O 1
ATOM 1612 N N . LEU A 1 192 ? 5.531 6.387 -10.206 1.00 74.12 192 LEU A N 1
ATOM 1613 C CA . LEU A 1 192 ? 5.798 5.203 -9.383 1.00 74.12 192 LEU A CA 1
ATOM 1614 C C . LEU A 1 192 ? 7.287 4.834 -9.276 1.00 74.12 192 LEU A C 1
ATOM 1616 O O . LEU A 1 192 ? 7.821 4.878 -8.166 1.00 74.12 192 LEU A O 1
ATOM 1620 N N . PRO A 1 193 ? 7.981 4.500 -10.384 1.00 71.19 193 PRO A N 1
ATOM 1621 C CA . PRO A 1 193 ? 9.386 4.109 -10.312 1.00 71.19 193 PRO A CA 1
ATOM 1622 C C . PRO A 1 193 ? 10.272 5.255 -9.808 1.00 71.19 193 PRO A C 1
ATOM 1624 O O . PRO A 1 193 ? 11.256 5.017 -9.118 1.00 71.19 193 PRO A O 1
ATOM 1627 N N . ASN A 1 194 ? 9.899 6.507 -10.081 1.00 75.69 194 ASN A N 1
ATOM 1628 C CA . ASN A 1 194 ? 10.648 7.670 -9.613 1.00 75.69 194 ASN A CA 1
ATOM 1629 C C . ASN A 1 194 ? 10.522 7.867 -8.084 1.00 75.69 194 ASN A C 1
ATOM 1631 O O . ASN A 1 194 ? 11.499 8.172 -7.401 1.00 75.69 194 ASN A O 1
ATOM 1635 N N . ILE A 1 195 ? 9.340 7.600 -7.518 1.00 77.31 195 ILE A N 1
ATOM 1636 C CA . ILE A 1 195 ? 9.111 7.648 -6.066 1.00 77.31 195 ILE A CA 1
ATOM 1637 C C . ILE A 1 195 ? 9.839 6.505 -5.352 1.00 77.31 195 ILE A C 1
ATOM 1639 O O . ILE A 1 195 ? 10.457 6.743 -4.311 1.00 77.31 195 ILE A O 1
ATOM 1643 N N . TYR A 1 196 ? 9.755 5.286 -5.893 1.00 67.44 196 TYR A N 1
ATOM 1644 C CA . TYR A 1 196 ? 10.301 4.091 -5.249 1.00 67.44 196 TYR A CA 1
ATOM 1645 C C . TYR A 1 196 ? 11.817 3.953 -5.404 1.00 67.44 196 TYR A C 1
ATOM 1647 O O . TYR A 1 196 ? 12.491 3.644 -4.428 1.00 67.44 196 TYR A O 1
ATOM 1655 N N . PHE A 1 197 ? 12.363 4.201 -6.597 1.00 67.94 197 PHE A N 1
ATOM 1656 C CA . PHE A 1 197 ? 13.762 3.874 -6.902 1.00 67.94 197 PHE A CA 1
ATOM 1657 C C . PHE A 1 197 ? 14.662 5.107 -6.925 1.00 67.94 197 PHE A C 1
ATOM 1659 O O . PHE A 1 197 ? 15.775 5.076 -6.404 1.00 67.94 197 PHE A O 1
ATOM 1666 N N . GLU A 1 198 ? 14.170 6.234 -7.440 1.00 67.50 198 GLU A N 1
ATOM 1667 C CA . GLU A 1 198 ? 14.926 7.495 -7.432 1.00 67.50 198 GLU A CA 1
ATOM 1668 C C . GLU A 1 198 ? 14.727 8.300 -6.136 1.00 67.50 198 GLU A C 1
ATOM 1670 O O . GLU A 1 198 ? 15.345 9.348 -5.959 1.00 67.50 198 GLU A O 1
ATOM 1675 N N . HIS A 1 199 ? 13.880 7.815 -5.217 1.00 67.06 199 HIS A N 1
ATOM 1676 C CA . HIS A 1 199 ? 13.603 8.398 -3.899 1.00 67.06 199 HIS A CA 1
ATOM 1677 C C . HIS A 1 199 ? 13.114 9.858 -3.915 1.00 67.06 199 HIS A C 1
ATOM 1679 O O . HIS A 1 199 ? 13.042 10.491 -2.852 1.00 67.06 199 HIS A O 1
ATOM 1685 N N . ARG A 1 200 ? 12.718 10.383 -5.081 1.00 74.38 200 ARG A N 1
ATOM 1686 C CA . ARG A 1 200 ? 12.321 11.784 -5.258 1.00 74.38 200 ARG A CA 1
ATOM 1687 C C . ARG A 1 200 ? 11.023 12.112 -4.532 1.00 74.38 200 ARG A C 1
ATOM 1689 O O . ARG A 1 200 ? 10.249 11.240 -4.124 1.00 74.38 200 ARG A O 1
ATOM 1696 N N . SER A 1 201 ? 10.765 13.405 -4.362 1.00 78.12 201 SER A N 1
ATOM 1697 C CA . SER A 1 201 ? 9.496 13.852 -3.793 1.00 78.12 201 SER A CA 1
ATOM 1698 C C . SER A 1 201 ? 8.326 13.518 -4.728 1.00 78.12 201 SER A C 1
ATOM 1700 O O . SER A 1 201 ? 8.474 13.415 -5.950 1.00 78.12 201 SER A O 1
ATOM 1702 N N . VAL A 1 202 ? 7.124 13.384 -4.159 1.00 76.12 202 VAL A N 1
ATOM 1703 C CA . VAL A 1 202 ? 5.895 13.136 -4.935 1.00 76.12 202 VAL A CA 1
ATOM 1704 C C . VAL A 1 202 ? 5.671 14.240 -5.970 1.00 76.12 202 VAL A C 1
ATOM 1706 O O . VAL A 1 202 ? 5.356 13.956 -7.122 1.00 76.12 202 VAL A O 1
ATOM 1709 N N . LYS A 1 203 ? 5.897 15.503 -5.589 1.00 78.12 203 LYS A N 1
ATOM 1710 C CA . LYS A 1 203 ? 5.718 16.661 -6.475 1.00 78.12 203 LYS A CA 1
ATOM 1711 C C . LYS A 1 203 ? 6.646 16.595 -7.690 1.00 78.12 203 LYS A C 1
ATOM 1713 O O . LYS A 1 203 ? 6.190 16.791 -8.815 1.00 78.12 203 LYS A O 1
ATOM 1718 N N . GLU A 1 204 ? 7.924 16.295 -7.472 1.00 79.94 204 GLU A N 1
ATOM 1719 C CA . GLU A 1 204 ? 8.905 16.144 -8.555 1.00 79.94 204 GLU A CA 1
ATOM 1720 C C . GLU A 1 204 ? 8.574 14.952 -9.450 1.00 79.94 204 GLU A C 1
ATOM 1722 O O . GLU A 1 204 ? 8.638 15.067 -10.671 1.00 79.94 204 GLU A O 1
ATOM 1727 N N . SER A 1 205 ? 8.158 13.834 -8.857 1.00 80.94 205 SER A N 1
ATOM 1728 C CA . SER A 1 205 ? 7.817 12.608 -9.584 1.00 80.94 205 SER A CA 1
ATOM 1729 C C . SER A 1 205 ? 6.576 12.785 -10.461 1.00 80.94 205 SER A C 1
ATOM 1731 O O . SER A 1 205 ? 6.560 12.347 -11.612 1.00 80.94 205 SER A O 1
ATOM 1733 N N . ILE A 1 206 ? 5.556 13.495 -9.965 1.00 81.25 206 ILE A N 1
ATOM 1734 C CA . ILE A 1 206 ? 4.379 13.879 -10.752 1.00 81.25 206 ILE A CA 1
ATOM 1735 C C . ILE A 1 206 ? 4.791 14.802 -11.899 1.00 81.25 206 ILE A C 1
ATOM 1737 O O . ILE A 1 206 ? 4.410 14.552 -13.041 1.00 81.25 206 ILE A O 1
ATOM 1741 N N . ALA A 1 207 ? 5.584 15.844 -11.625 1.00 79.94 207 ALA A N 1
ATOM 1742 C CA . ALA A 1 207 ? 6.035 16.783 -12.651 1.00 79.94 207 ALA A CA 1
ATOM 1743 C C . ALA A 1 207 ? 6.859 16.082 -13.745 1.00 79.94 207 ALA A C 1
ATOM 1745 O O . ALA A 1 207 ? 6.639 16.315 -14.936 1.00 79.94 207 ALA A O 1
ATOM 1746 N N . TYR A 1 208 ? 7.751 15.171 -13.348 1.00 81.62 208 TYR A N 1
ATOM 1747 C CA . TYR A 1 208 ? 8.525 14.329 -14.255 1.00 81.62 208 TYR A CA 1
ATOM 1748 C C . TYR A 1 208 ? 7.615 13.442 -15.111 1.00 81.62 208 TYR A C 1
ATOM 1750 O O . TYR A 1 208 ? 7.704 13.474 -16.340 1.00 81.62 208 TYR A O 1
ATOM 1758 N N . SER A 1 209 ? 6.691 12.706 -14.482 1.00 80.56 209 SER A N 1
ATOM 1759 C CA . SER A 1 209 ? 5.756 11.823 -15.186 1.00 80.56 209 SER A CA 1
ATOM 1760 C C . SER A 1 209 ? 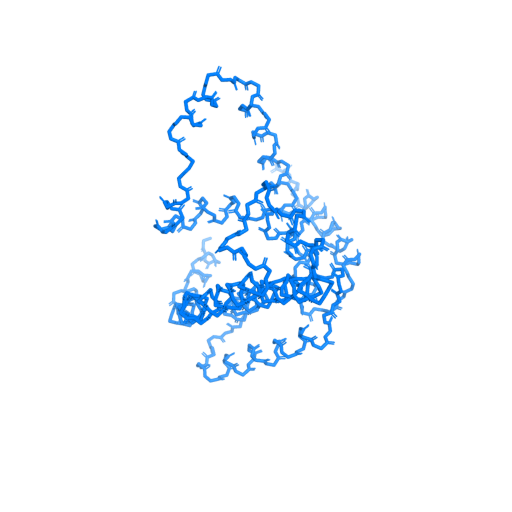4.893 12.600 -16.177 1.00 80.56 209 SER A C 1
ATOM 1762 O O . SER A 1 209 ? 4.704 12.171 -17.315 1.00 80.56 209 SER A O 1
ATOM 1764 N N . TRP A 1 210 ? 4.442 13.796 -15.789 1.00 79.06 210 TRP A N 1
ATOM 1765 C CA . TRP A 1 210 ? 3.653 14.691 -16.631 1.00 79.06 210 TRP A CA 1
ATOM 1766 C C . TRP A 1 210 ? 4.441 15.199 -17.840 1.00 79.06 210 TRP A C 1
ATOM 1768 O O . TRP A 1 210 ? 3.911 15.251 -18.951 1.00 79.06 210 TRP A O 1
ATOM 1778 N N . LYS A 1 211 ? 5.707 15.584 -17.651 1.00 82.44 211 LYS A N 1
ATOM 1779 C CA . LYS A 1 211 ? 6.565 16.037 -18.750 1.00 82.44 211 LYS A CA 1
ATOM 1780 C C . LYS A 1 211 ? 6.827 14.895 -19.732 1.00 82.44 211 LYS A C 1
ATOM 1782 O O . LYS A 1 211 ? 6.545 15.046 -20.918 1.00 82.44 211 LYS A O 1
ATOM 1787 N N . LYS A 1 212 ? 7.237 13.731 -19.222 1.00 79.56 212 LYS A N 1
ATOM 1788 C CA . LYS A 1 212 ? 7.587 12.555 -20.027 1.00 79.56 212 LYS A CA 1
ATOM 1789 C C . LYS A 1 212 ? 6.412 12.039 -20.856 1.00 79.56 212 LYS A C 1
ATOM 1791 O O . LYS A 1 212 ? 6.522 11.938 -22.070 1.00 79.56 212 LYS A O 1
ATOM 1796 N N . THR A 1 213 ? 5.247 11.842 -20.239 1.00 77.69 213 THR A N 1
ATOM 1797 C CA . THR A 1 213 ? 4.033 11.420 -20.966 1.00 77.69 213 THR A CA 1
ATOM 1798 C C . THR A 1 213 ? 3.499 12.486 -21.932 1.00 77.69 213 THR A C 1
ATOM 1800 O O . THR A 1 213 ? 2.714 12.168 -22.816 1.00 77.69 213 THR A O 1
ATOM 1803 N N . ARG A 1 214 ? 3.867 13.771 -21.788 1.00 73.62 214 ARG A N 1
ATOM 1804 C CA . ARG A 1 214 ? 3.502 14.826 -22.757 1.00 73.62 214 ARG A CA 1
ATOM 1805 C C . ARG A 1 214 ? 4.452 14.854 -23.949 1.00 73.62 214 ARG A C 1
ATOM 1807 O O . ARG A 1 214 ? 4.002 15.126 -25.053 1.00 73.62 214 ARG A O 1
ATOM 1814 N N . GLU A 1 215 ? 5.739 14.626 -23.718 1.00 68.50 215 GLU A N 1
ATOM 1815 C CA . GLU A 1 215 ? 6.771 14.592 -24.759 1.00 68.50 215 GLU A CA 1
ATOM 1816 C C . GLU A 1 215 ? 6.671 13.318 -25.603 1.00 68.50 215 GLU A C 1
ATOM 1818 O O . GLU A 1 215 ? 6.708 13.402 -26.826 1.00 68.50 215 GLU A O 1
ATOM 1823 N N . GLU A 1 216 ? 6.409 12.170 -24.979 1.00 57.78 216 GLU A N 1
ATOM 1824 C CA . GLU A 1 216 ? 6.183 10.894 -25.672 1.00 57.78 216 GLU A CA 1
ATOM 1825 C C . GLU A 1 216 ? 4.922 10.940 -26.564 1.00 57.78 216 GLU A C 1
ATOM 1827 O O . GLU A 1 216 ? 4.902 10.397 -27.667 1.00 57.78 216 GLU A O 1
ATOM 1832 N N . ASN A 1 217 ? 3.903 11.705 -26.152 1.00 53.41 217 ASN A N 1
ATOM 1833 C CA . ASN A 1 217 ? 2.706 11.972 -26.959 1.00 53.41 217 ASN A CA 1
ATOM 1834 C C . ASN A 1 217 ? 2.949 12.999 -28.093 1.00 53.41 217 ASN A C 1
ATOM 1836 O O . ASN A 1 217 ? 2.138 13.119 -29.003 1.00 53.41 217 ASN A O 1
ATOM 1840 N N . LYS A 1 218 ? 4.065 13.748 -28.063 1.00 51.53 218 LYS A N 1
ATOM 1841 C CA . LYS A 1 218 ? 4.501 14.635 -29.162 1.00 51.53 218 LYS A CA 1
ATOM 1842 C C . LYS A 1 218 ? 5.403 13.929 -30.179 1.00 51.53 218 LYS A C 1
ATOM 1844 O O . LYS A 1 218 ? 5.551 14.431 -31.287 1.00 51.53 218 LYS A O 1
ATOM 1849 N N . SER A 1 219 ? 5.996 12.786 -29.831 1.00 44.25 219 SER A N 1
ATOM 1850 C CA . SER A 1 219 ? 6.883 12.012 -30.714 1.00 44.25 219 SER A CA 1
ATOM 1851 C C . SER A 1 219 ? 6.167 11.050 -31.670 1.00 44.25 219 SER A C 1
ATOM 1853 O O . SER A 1 219 ? 6.828 10.242 -32.316 1.00 44.25 219 SER A O 1
ATOM 1855 N N . VAL A 1 220 ? 4.841 11.144 -31.810 1.00 44.22 220 VAL A N 1
ATOM 1856 C CA . VAL A 1 220 ? 4.107 10.497 -32.908 1.00 44.22 220 VAL A CA 1
ATOM 1857 C C . VAL A 1 220 ? 3.747 11.563 -33.946 1.00 44.22 220 VAL A C 1
ATOM 1859 O O . VAL A 1 220 ? 2.647 12.117 -33.889 1.00 44.22 220 VAL A O 1
ATOM 1862 N N . PRO A 1 221 ? 4.629 11.893 -34.909 1.00 40.28 221 PRO A N 1
ATOM 1863 C CA . PRO A 1 221 ? 4.136 12.463 -36.142 1.00 40.28 221 PRO A CA 1
ATOM 1864 C C . PRO A 1 221 ? 3.411 11.327 -36.865 1.00 40.28 221 PRO A C 1
ATOM 1866 O O . PRO A 1 221 ? 4.033 10.371 -37.331 1.00 40.28 221 PRO A O 1
ATOM 1869 N N . PHE A 1 222 ? 2.085 11.424 -36.948 1.00 44.78 222 PHE A N 1
ATOM 1870 C CA . PHE A 1 222 ? 1.369 10.842 -38.076 1.00 44.78 222 PHE A CA 1
ATOM 1871 C C . PHE A 1 222 ? 2.011 11.425 -39.341 1.00 44.78 222 PHE A C 1
ATOM 1873 O O . PHE A 1 222 ? 1.720 12.550 -39.735 1.00 44.78 222 PHE A O 1
ATOM 1880 N N . SER A 1 223 ? 2.956 10.687 -39.918 1.00 35.84 223 SER A N 1
ATOM 1881 C CA . SER A 1 223 ? 3.334 10.838 -41.315 1.00 35.84 223 SER A CA 1
ATOM 1882 C C . SER A 1 223 ? 2.541 9.771 -42.050 1.00 35.84 223 SER A C 1
ATOM 1884 O O . SER A 1 223 ? 2.760 8.575 -41.857 1.00 35.84 223 SER A O 1
ATOM 1886 N N . VAL A 1 224 ? 1.514 10.263 -42.741 1.00 37.75 224 VAL A N 1
ATOM 1887 C CA . VAL A 1 224 ? 0.739 9.562 -43.769 1.00 37.75 224 VAL A CA 1
ATOM 1888 C C . VAL A 1 224 ? 1.680 9.088 -44.870 1.00 37.75 224 VAL A C 1
ATOM 1890 O O . VAL A 1 224 ? 2.623 9.852 -45.181 1.00 37.75 224 VAL A O 1
#

Solvent-accessible surface area (backbone atoms only — not comparable to full-atom values): 12625 Å² total; per-residue (Å²): 111,74,69,61,55,52,54,52,49,43,51,62,75,40,41,70,60,53,51,48,52,54,50,52,52,50,49,43,42,66,72,46,50,51,54,50,51,48,54,51,52,49,56,51,31,55,76,67,78,38,92,71,90,42,91,88,46,46,67,55,56,48,67,74,34,67,67,52,35,52,50,50,53,50,51,50,52,50,50,54,51,50,54,46,49,52,51,50,48,53,54,49,50,53,47,56,56,70,74,50,77,94,68,57,70,70,59,48,54,49,54,44,50,55,50,50,52,51,47,64,75,68,60,45,73,66,53,50,52,51,52,54,52,51,46,63,48,39,45,70,54,53,52,68,74,63,66,50,74,72,60,66,72,69,56,77,53,66,69,56,53,55,53,42,71,74,31,65,67,57,47,52,50,51,50,48,51,52,53,51,31,50,52,49,46,65,42,44,58,56,18,54,58,33,40,71,73,68,64,44,55,61,70,58,18,47,54,49,12,48,50,51,58,51,51,61,67,63,71,63,76,87,75,129

Organism: Streptococcus suis (strain GZ1) (NCBI:txid423211)

Secondary structure (DSSP, 8-state):
-HHHHHHHHHHHHTHHHHHHHHHHHHHHIIIIIHHHHHHHHHHHHHTTT-SS--TTTHHHHHHH-HHHHHHHHHHHHHHHHHHHHHHHHHHHHHHHHHHSS---HHHHHHHHHHHHHHHHHT--HHHHHHHHHHHHHHHHHHHHHH--GGGGGS---HHHHHHHHH-HHHHHHHHHHHHHHHHHHHHHTTHHHHHHTS---HHHHHHHHHHHHHHHTTS-----

pLDDT: mean 79.02, std 12.29, range [35.84, 94.5]

Radius of gyration: 21.53 Å; Cα contacts (8 Å, |Δi|>4): 118; chains: 1; bounding box: 52×36×70 Å

Foldseek 3Di:
DVVVVVLVVLCVLCVVLLCVLVVVLVCCVPPPVVVVLVVQLCVLCVVQVHRDDDPVCPVVSCVRDVVSVVVVVVSVVVVLVSVLLSLLLNVQLVVCSRPDDDDDPVVSVVSSVVLSVVCVVLPDPQLSVVSVVLVVLCVVVCCVVVVDPVVCVVDPPVVNVVVCVVDVVSVVVVVVSNVVSVVVNQQLVQLVCCCRPVVDDSVVSSVVSNVVSVVVVVPDDPPD